Protein 5IKB (pdb70)

Secondary structure (DSSP, 8-state):
-EEEEE--BTTTBEE-TTGGG--GGGGEESHHHHHHHHHHHHH---EEEEE-TTS-S--B-TTS-B-HHHHHHHTTS-SEE-SS-B--HHHHTTEEE-S-SEEE-EEEEEESS----SHHHHHT-SSSEEE-BTTSHHHHHHHT--SHHHHHHHHHHHH-SS---BSSHHHHHHHHHHSSEEEEEEHHHHHHHHHT-TTEEE-S--S--EEE--EEETT-TTHHHHHHHHHHHHHTTHHHHHHHHHH--

Structure (mmCIF, N/CA/C/O backbone):
data_5IKB
#
_entry.id   5IKB
#
_cell.length_a   44.500
_cell.length_b   69.870
_cell.length_c   162.760
_cell.angle_alpha   90.00
_cell.angle_beta   90.00
_cell.angle_gamma   90.00
#
_symmetry.space_group_name_H-M   'C 2 2 21'
#
loop_
_entity.id
_entity.type
_entity.pdbx_description
1 polymer 'Glutamate receptor ionotropic, kainate 4,Glutamate receptor ionotropic, kainate 4'
2 non-polymer 3-(CARBOXYMETHYL)-4-ISOPROPENYLPROLINE
3 non-polymer GLYCEROL
4 water water
#
loop_
_atom_site.group_PDB
_atom_site.id
_atom_site.type_symbol
_atom_site.label_atom_id
_atom_site.label_alt_id
_atom_site.label_comp_id
_atom_site.label_asym_id
_atom_site.label_entity_id
_atom_site.label_seq_id
_atom_site.pdbx_PDB_ins_code
_atom_site.Cartn_x
_atom_site.Cartn_y
_atom_site.Cartn_z
_atom_site.occupancy
_atom_site.B_iso_or_equiv
_atom_site.auth_seq_id
_atom_site.auth_comp_id
_atom_site.auth_asym_id
_atom_site.auth_atom_id
_atom_site.pdbx_PDB_model_num
ATOM 1 N N . THR A 1 5 ? 3.258 37.119 44.906 1.00 37.39 5 THR A N 1
ATOM 2 C CA . THR A 1 5 ? 4.633 36.985 45.484 1.00 35.29 5 THR A CA 1
ATOM 3 C C . THR A 1 5 ? 4.539 36.350 46.879 1.00 31.62 5 THR A C 1
ATOM 4 O O . THR A 1 5 ? 3.948 36.967 47.788 1.00 30.61 5 THR A O 1
ATOM 8 N N . LEU A 1 6 ? 5.129 35.152 47.052 1.00 27.94 6 LEU A N 1
ATOM 9 C CA . LEU A 1 6 ? 5.057 34.441 48.344 1.00 25.04 6 LEU A CA 1
ATOM 10 C C . LEU A 1 6 ? 6.231 34.816 49.231 1.00 23.87 6 LEU A C 1
ATOM 11 O O . LEU A 1 6 ? 7.348 34.892 48.757 1.00 23.28 6 LEU A O 1
ATOM 16 N N . VAL A 1 7 ? 5.975 35.058 50.512 1.00 21.34 7 VAL A N 1
ATOM 17 C CA . VAL A 1 7 ? 7.043 35.369 51.430 1.00 22.53 7 VAL A CA 1
ATOM 18 C C . VAL A 1 7 ? 7.445 34.085 52.079 1.00 21.53 7 VAL A C 1
ATOM 19 O O . VAL A 1 7 ? 6.615 33.478 52.737 1.00 20.72 7 VAL A O 1
ATOM 23 N N . VAL A 1 8 ? 8.711 33.711 51.881 1.00 20.49 8 VAL A N 1
ATOM 24 C CA . VAL A 1 8 ? 9.322 32.487 52.385 1.00 20.70 8 VAL A CA 1
ATOM 25 C C . VAL A 1 8 ? 10.225 32.859 53.537 1.00 21.80 8 VAL A C 1
ATOM 26 O O . VAL A 1 8 ? 11.213 33.627 53.343 1.00 22.90 8 VAL A O 1
ATOM 30 N N . THR A 1 9 ? 9.901 32.343 54.725 1.00 18.50 9 THR A N 1
ATOM 31 C CA . THR A 1 9 ? 10.790 32.463 55.867 1.00 18.61 9 THR A CA 1
ATOM 32 C C . THR A 1 9 ? 11.779 31.262 55.866 1.00 18.58 9 THR A C 1
ATOM 33 O O . THR A 1 9 ? 11.412 30.141 55.570 1.00 15.94 9 THR A O 1
ATOM 37 N N . THR A 1 10 ? 13.024 31.543 56.206 1.00 17.25 10 THR A N 1
ATOM 38 C CA . THR A 1 10 ? 14.077 30.556 56.151 1.00 18.25 10 THR A CA 1
ATOM 39 C C . THR A 1 10 ? 15.183 30.897 57.127 1.00 17.12 10 THR A C 1
ATOM 40 O O . THR A 1 10 ? 15.079 31.853 57.911 1.00 15.88 10 THR A O 1
ATOM 44 N N . ILE A 1 11 ? 16.249 30.107 57.091 1.00 17.99 11 ILE A N 1
ATOM 45 C CA . ILE A 1 11 ? 17.375 30.330 58.021 1.00 17.53 11 ILE A CA 1
ATOM 46 C C . ILE A 1 11 ? 18.628 29.880 57.402 1.00 18.02 11 ILE A C 1
ATOM 47 O O . ILE A 1 11 ? 18.591 29.001 56.545 1.00 16.99 11 ILE A O 1
ATOM 52 N N . LEU A 1 12 ? 19.749 30.539 57.776 1.00 18.83 12 LEU A N 1
ATOM 53 C CA . LEU A 1 12 ? 21.055 30.111 57.318 1.00 18.36 12 LEU A CA 1
ATOM 54 C C . LEU A 1 12 ? 21.486 28.762 57.947 1.00 15.96 12 LEU A C 1
ATOM 55 O O . LEU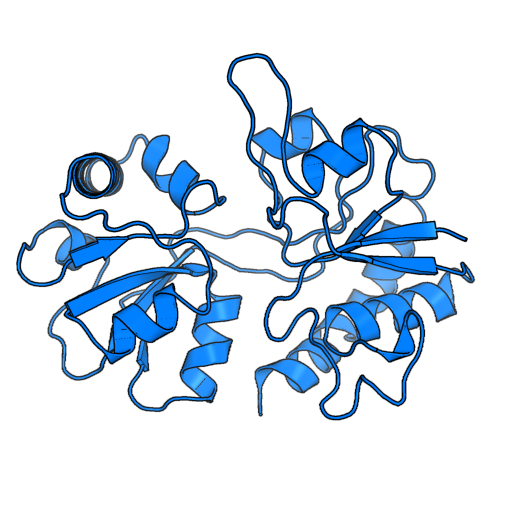 A 1 12 ? 21.561 28.568 59.165 1.00 14.30 12 LEU A O 1
ATOM 60 N N . GLU A 1 13 ? 21.674 27.796 57.105 1.00 16.46 13 GLU A N 1
ATOM 61 C CA . GLU A 1 13 ? 21.984 26.405 57.599 1.00 18.98 13 GLU A CA 1
ATOM 62 C C . GLU A 1 13 ? 22.555 25.579 56.480 1.00 20.33 13 GLU A C 1
ATOM 63 O O . GLU A 1 13 ? 21.824 25.333 55.502 1.00 21.71 13 GLU A O 1
ATOM 69 N N . ASN A 1 14 ? 23.822 25.143 56.615 1.00 22.11 14 ASN A N 1
ATOM 70 C CA . ASN A 1 14 ? 24.508 24.413 55.543 1.00 21.96 14 ASN A CA 1
ATOM 71 C C . ASN A 1 14 ? 23.957 23.027 55.395 1.00 21.79 14 ASN A C 1
ATOM 72 O O . ASN A 1 14 ? 23.770 22.358 56.414 1.00 18.57 14 ASN A O 1
ATOM 77 N N . PRO A 1 15 ? 23.745 22.545 54.163 1.00 17.64 15 PRO A N 1
ATOM 78 C CA . PRO A 1 15 ? 23.768 23.222 52.881 1.00 17.31 15 PRO A CA 1
ATOM 79 C C . PRO A 1 15 ? 22.336 23.601 52.400 1.00 18.63 15 PRO A C 1
ATOM 80 O O . PRO A 1 15 ? 22.083 23.659 51.189 1.00 18.16 15 PRO A O 1
ATOM 84 N N . TYR A 1 16 ? 21.392 23.859 53.301 1.00 18.33 16 TYR A N 1
ATOM 85 C CA . TYR A 1 16 ? 20.023 24.091 52.866 1.00 20.04 16 TYR A CA 1
ATOM 86 C C . TYR A 1 16 ? 19.943 25.471 52.289 1.00 20.36 16 TYR A C 1
ATOM 87 O O . TYR A 1 16 ? 19.459 25.664 51.213 1.00 21.08 16 TYR A O 1
ATOM 96 N N . LEU A 1 17 ? 20.472 26.438 53.017 1.00 21.62 17 LEU A N 1
ATOM 97 C CA . LEU A 1 17 ? 20.406 27.838 52.628 1.00 19.26 17 LEU A CA 1
ATOM 98 C C . LEU A 1 17 ? 21.629 28.495 53.163 1.00 17.66 17 LEU A C 1
ATOM 99 O O . LEU A 1 17 ? 21.811 28.578 54.418 1.00 14.59 17 LEU A O 1
ATOM 104 N N . MET A 1 18 ? 22.423 28.986 52.221 1.00 18.47 18 MET A N 1
ATOM 105 C CA . MET A 1 18 ? 23.747 29.663 52.495 1.00 22.15 18 M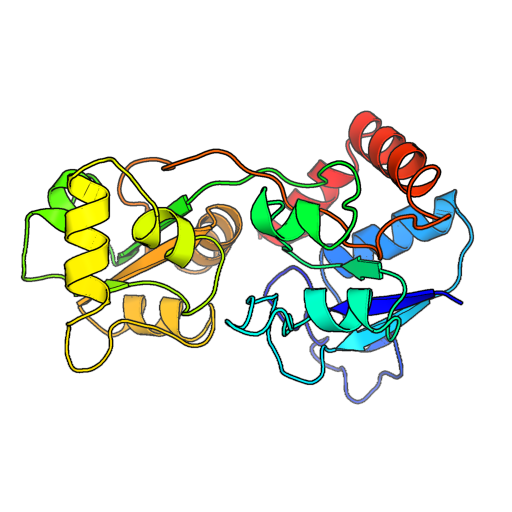ET A CA 1
ATOM 106 C C . MET A 1 18 ? 23.898 30.979 51.741 1.00 24.98 18 MET A C 1
ATOM 107 O O . MET A 1 18 ? 23.253 31.168 50.707 1.00 22.76 18 MET A O 1
ATOM 112 N N . LEU A 1 19 ? 24.757 31.875 52.250 1.00 26.99 19 LEU A N 1
ATOM 113 C CA . LEU A 1 19 ? 25.115 33.083 51.516 1.00 30.23 19 LEU A CA 1
ATOM 114 C C . LEU A 1 19 ? 26.122 32.738 50.462 1.00 33.07 19 LEU A C 1
ATOM 115 O O . LEU A 1 19 ? 27.042 31.998 50.726 1.00 31.39 19 LEU A O 1
ATOM 120 N N . LYS A 1 20 ? 25.958 33.284 49.262 1.00 35.91 20 LYS A N 1
ATOM 121 C CA . LYS A 1 20 ? 26.943 33.028 48.215 1.00 36.96 20 LYS A CA 1
ATOM 122 C C . LYS A 1 20 ? 28.297 33.646 48.623 1.00 40.60 20 LYS A C 1
ATOM 123 O O . LYS A 1 20 ? 28.334 34.642 49.343 1.00 35.54 20 LYS A O 1
ATOM 129 N N . GLY A 1 21 ? 29.394 33.028 48.193 1.00 41.52 21 GLY A N 1
ATOM 130 C CA . GLY A 1 21 ? 30.735 33.532 48.489 1.00 47.94 21 GLY A CA 1
ATOM 131 C C . GLY A 1 21 ? 30.856 35.026 48.288 1.00 48.85 21 GLY A C 1
ATOM 132 O O . GLY A 1 21 ? 31.297 35.730 49.182 1.00 55.16 21 GLY A O 1
ATOM 133 N N . ASN A 1 22 ? 30.434 35.491 47.110 1.00 53.35 22 ASN A N 1
ATOM 134 C CA . ASN A 1 22 ? 30.380 36.911 46.753 1.00 56.95 22 ASN A CA 1
ATOM 135 C C . ASN A 1 22 ? 28.922 37.476 46.797 1.00 56.55 22 ASN A C 1
ATOM 136 O O . ASN A 1 22 ? 28.406 38.028 45.803 1.00 54.16 22 ASN A O 1
ATOM 141 N N . HIS A 1 23 ? 28.294 37.357 47.974 1.00 52.21 23 HIS A N 1
ATOM 142 C CA . HIS A 1 23 ? 26.928 37.842 48.218 1.00 52.72 23 HIS A CA 1
ATOM 143 C C . HIS A 1 23 ? 26.719 39.381 48.307 1.00 57.50 23 HIS A C 1
ATOM 144 O O . HIS A 1 23 ? 25.582 39.884 48.186 1.00 49.35 23 HIS A O 1
ATOM 151 N N . GLN A 1 24 ? 27.803 40.115 48.554 1.00 62.81 24 GLN A N 1
ATOM 152 C CA . GLN A 1 24 ? 27.758 41.579 48.595 1.00 66.73 24 GLN A CA 1
ATOM 153 C C . GLN A 1 24 ? 27.523 42.169 47.207 1.00 66.46 24 GLN A C 1
ATOM 154 O O . GLN A 1 24 ? 26.913 43.232 47.090 1.00 68.43 24 GLN A O 1
ATOM 160 N N . ASP A 1 25 ? 27.970 41.468 46.162 1.00 66.25 25 ASP A N 1
ATOM 161 C CA . ASP A 1 25 ? 27.649 41.838 44.777 1.00 67.24 25 ASP A CA 1
ATOM 162 C C . ASP A 1 25 ? 26.304 41.232 44.306 1.00 67.50 25 ASP A C 1
ATOM 163 O O . ASP A 1 25 ? 26.108 41.018 43.101 1.00 65.11 25 ASP A O 1
ATOM 168 N N . MET A 1 26 ? 25.385 40.965 45.241 1.00 66.10 26 MET A N 1
ATOM 169 C CA . MET A 1 26 ? 24.084 40.346 44.935 1.00 62.70 26 MET A CA 1
ATOM 170 C C . MET A 1 26 ? 22.983 41.050 45.712 1.00 57.08 26 MET A C 1
ATOM 171 O O . MET A 1 26 ? 23.261 41.668 46.751 1.00 54.91 26 MET A O 1
ATOM 176 N N . GLU A 1 27 ? 21.743 40.935 45.231 1.00 52.37 27 GLU A N 1
ATOM 177 C CA . GLU A 1 27 ? 20.594 41.611 45.861 1.00 51.20 27 GLU A CA 1
ATOM 178 C C . GLU A 1 27 ? 19.372 40.692 45.939 1.00 45.26 27 GLU A C 1
ATOM 179 O O . GLU A 1 27 ? 19.146 39.912 45.039 1.00 45.50 27 GLU A O 1
ATOM 185 N N . GLY A 1 28 ? 18.600 40.773 47.025 1.00 43.35 28 GLY A N 1
ATOM 186 C CA . GLY A 1 28 ? 17.391 39.945 47.180 1.00 42.64 28 GLY A CA 1
ATOM 187 C C . GLY A 1 28 ? 17.669 38.433 47.181 1.00 39.17 28 GLY A C 1
ATOM 188 O O . GLY A 1 28 ? 18.643 37.991 47.797 1.00 39.20 28 GLY A O 1
ATOM 189 N N . ASN A 1 29 ? 16.856 37.637 46.478 1.00 35.34 29 ASN A N 1
ATOM 190 C CA . ASN A 1 29 ? 17.055 36.169 46.489 1.00 35.83 29 ASN A CA 1
ATOM 191 C C . ASN A 1 29 ? 18.484 35.674 46.052 1.00 36.79 29 ASN A C 1
ATOM 192 O O . ASN A 1 29 ? 19.030 34.665 46.560 1.00 34.88 29 ASN A O 1
ATOM 197 N N . ASP A 1 30 ? 19.093 36.404 45.132 1.00 37.57 30 ASP A N 1
ATOM 198 C CA . ASP A 1 30 ? 20.370 35.971 44.555 1.00 41.53 30 ASP A CA 1
ATOM 199 C C . ASP A 1 30 ? 21.597 36.144 45.463 1.00 35.23 30 ASP A C 1
ATOM 200 O O . ASP A 1 30 ? 22.698 35.688 45.127 1.00 34.81 30 ASP A O 1
ATOM 205 N N . ARG A 1 31 ? 21.372 36.680 46.665 1.00 33.65 31 ARG A N 1
ATOM 206 C CA . ARG A 1 31 ? 22.330 36.540 47.762 1.00 33.03 31 ARG A CA 1
ATOM 207 C C . ARG A 1 31 ? 22.565 35.070 48.205 1.00 29.55 31 ARG A C 1
ATOM 208 O O . ARG A 1 31 ? 23.608 34.785 48.762 1.00 29.79 31 ARG A O 1
ATOM 216 N N . TYR A 1 32 ? 21.585 34.174 47.965 1.00 25.09 32 TYR A N 1
ATOM 217 C CA . TYR A 1 32 ? 21.509 32.866 48.602 1.00 23.68 32 TYR A CA 1
ATOM 218 C C . TYR A 1 32 ? 21.645 31.708 47.627 1.00 23.99 32 TYR A C 1
ATOM 219 O O . TYR A 1 32 ? 21.192 31.757 46.474 1.00 22.82 32 TYR A O 1
ATOM 228 N N . GLU A 1 33 ? 22.279 30.648 48.116 1.00 23.11 33 GLU A N 1
ATOM 229 C CA . GLU A 1 33 ? 22.301 29.366 47.425 1.00 20.86 33 GLU A CA 1
ATOM 230 C C . GLU A 1 33 ? 21.906 28.234 48.348 1.00 17.52 33 GLU A C 1
ATOM 231 O O . GLU A 1 33 ? 21.814 28.369 49.597 1.00 16.57 33 GLU A O 1
ATOM 237 N N . GLY A 1 34 ? 21.686 27.097 47.722 1.00 17.70 34 GLY A N 1
ATOM 238 C CA . GLY A 1 34 ? 21.638 25.805 48.435 1.00 17.26 34 GLY A CA 1
ATOM 239 C C . GLY A 1 34 ? 20.481 24.943 48.013 1.00 16.72 34 GLY A C 1
ATOM 240 O O . GLY A 1 34 ? 19.778 25.243 47.061 1.00 16.01 34 GLY A O 1
ATOM 241 N N . PHE A 1 35 ? 20.410 23.784 48.627 1.00 17.60 35 PHE A N 1
ATOM 242 C CA . PHE A 1 35 ? 19.310 22.820 48.333 1.00 19.49 35 PHE A CA 1
ATOM 243 C C . PHE A 1 35 ? 17.893 23.457 48.370 1.00 20.37 35 PHE A C 1
ATOM 244 O O . PHE A 1 35 ? 17.038 23.186 47.478 1.00 18.87 35 PHE A O 1
ATOM 252 N N . CYS A 1 36 ? 17.604 24.256 49.403 1.00 20.04 36 CYS A N 1
ATOM 253 C CA . CYS A 1 36 ? 16.271 24.820 49.474 1.00 20.53 36 CYS A CA 1
ATOM 254 C C . CYS A 1 36 ? 16.043 25.838 48.349 1.00 20.14 36 CYS A C 1
ATOM 255 O O . CYS A 1 36 ? 14.941 26.007 47.874 1.00 21.70 36 CYS A O 1
ATOM 258 N N . VAL A 1 37 ? 17.063 26.596 47.986 1.00 19.07 37 VAL A N 1
ATOM 259 C CA . VAL A 1 37 ? 16.969 27.616 46.913 1.00 18.92 37 VAL A CA 1
ATOM 260 C C . VAL A 1 37 ? 16.692 26.888 45.589 1.00 19.18 37 VAL A C 1
ATOM 261 O O . VAL A 1 37 ? 15.859 27.321 44.826 1.00 20.53 37 VAL A O 1
ATOM 265 N N . ASP A 1 38 ? 17.399 25.779 45.351 1.00 19.38 38 ASP A N 1
ATOM 266 C CA . ASP A 1 38 ? 17.248 25.000 44.120 1.00 20.19 38 ASP A CA 1
ATOM 267 C C . ASP A 1 38 ? 15.926 24.337 44.097 1.00 17.97 38 ASP A C 1
ATOM 268 O O . ASP A 1 38 ? 15.376 24.175 43.042 1.00 15.92 38 ASP A O 1
ATOM 273 N N . MET A 1 39 ? 15.442 23.909 45.260 1.00 18.71 39 MET A N 1
ATOM 274 C CA . MET A 1 39 ? 14.069 23.325 45.370 1.00 18.38 39 MET A CA 1
ATOM 275 C C . MET A 1 39 ? 12.998 24.356 45.121 1.00 18.04 39 MET A C 1
ATOM 276 O O . MET A 1 39 ? 12.041 24.075 44.434 1.00 17.65 39 MET A O 1
ATOM 281 N N . LEU A 1 40 ? 13.129 25.527 45.724 1.00 19.23 40 LEU A N 1
ATOM 282 C CA . LEU A 1 40 ? 12.213 26.597 45.408 1.00 20.90 40 LEU A CA 1
ATOM 283 C C . LEU A 1 40 ? 12.138 26.885 43.902 1.00 21.99 40 LEU A C 1
ATOM 284 O O . LEU A 1 40 ? 11.061 27.035 43.365 1.00 21.89 40 LEU A O 1
ATOM 289 N N . LYS A 1 41 ? 13.282 26.934 43.228 1.00 22.79 41 LYS A N 1
ATOM 290 C CA . LYS A 1 41 ? 13.304 27.257 41.797 1.00 22.99 41 LYS A CA 1
ATOM 291 C C . LYS A 1 41 ? 12.535 26.213 41.046 1.00 20.05 41 LYS A C 1
ATOM 292 O O . LYS A 1 41 ? 11.708 26.571 40.252 1.00 19.98 41 LYS A O 1
ATOM 298 N N . GLU A 1 42 ? 12.753 24.937 41.339 1.00 17.06 42 GLU A N 1
ATOM 299 C CA . GLU A 1 42 ? 12.066 23.891 40.628 1.00 18.05 42 GLU A CA 1
ATOM 300 C C . GLU A 1 42 ? 10.563 23.871 40.925 1.00 18.60 42 GLU A C 1
ATOM 301 O O . GLU A 1 42 ? 9.748 23.713 40.006 1.00 17.49 42 GLU A O 1
ATOM 307 N N . LEU A 1 43 ? 10.189 24.088 42.200 1.00 16.24 43 LEU A N 1
ATOM 308 C CA . LEU A 1 43 ? 8.812 24.281 42.504 1.00 15.75 43 LEU A CA 1
ATOM 309 C C . LEU A 1 43 ? 8.173 25.481 41.784 1.00 16.08 43 LEU A C 1
ATOM 310 O O . LEU A 1 43 ? 7.026 25.396 41.327 1.00 15.66 43 LEU A O 1
ATOM 315 N N . ALA A 1 44 ? 8.868 26.606 41.753 1.00 17.30 44 ALA A N 1
ATOM 316 C CA . ALA A 1 44 ? 8.389 27.803 41.077 1.00 21.77 44 ALA A CA 1
ATOM 317 C C . ALA A 1 44 ? 8.216 27.645 39.519 1.00 23.05 44 ALA A C 1
ATOM 318 O O . ALA A 1 44 ? 7.322 28.293 38.934 1.00 20.78 44 ALA A O 1
ATOM 320 N N . GLU A 1 45 ? 9.082 26.839 38.884 1.00 24.33 45 GLU A N 1
ATOM 321 C CA . GLU A 1 45 ? 8.941 26.477 37.448 1.00 27.36 45 GLU A CA 1
ATOM 322 C C . GLU A 1 45 ? 7.608 25.722 37.134 1.00 25.39 45 GLU A C 1
ATOM 323 O O . GLU A 1 45 ? 7.048 25.847 36.046 1.00 24.70 45 GLU A O 1
ATOM 329 N N . ILE A 1 46 ? 7.140 24.924 38.073 1.00 21.37 46 ILE A N 1
ATOM 330 C CA . ILE A 1 46 ? 5.895 24.173 37.907 1.00 20.24 46 ILE A CA 1
ATOM 331 C C . ILE A 1 46 ? 4.665 25.064 38.218 1.00 20.40 46 ILE A C 1
ATOM 332 O O . ILE A 1 46 ? 3.748 25.241 37.403 1.00 17.74 46 ILE A O 1
ATOM 337 N N . LEU A 1 47 ? 4.688 25.650 39.409 1.00 19.54 47 LEU A N 1
ATOM 338 C CA . LEU A 1 47 ? 3.586 26.397 39.919 1.00 19.80 47 LEU A CA 1
ATOM 339 C C . LEU A 1 47 ? 3.573 27.848 39.569 1.00 20.42 47 LEU A C 1
ATOM 340 O O . LEU A 1 47 ? 2.580 28.440 39.806 1.00 22.57 47 LEU A O 1
ATOM 345 N N . ARG A 1 48 ? 4.645 28.447 39.060 1.00 22.56 48 ARG A N 1
ATOM 346 C CA . ARG A 1 48 ? 4.598 29.838 38.524 1.00 24.83 48 ARG A CA 1
ATOM 347 C C . ARG A 1 48 ? 4.285 30.949 39.594 1.00 25.77 48 ARG A C 1
ATOM 348 O O . ARG A 1 48 ? 3.507 31.823 39.363 1.00 30.25 48 ARG A O 1
ATOM 356 N N . PHE A 1 49 ? 4.902 30.896 40.753 1.00 25.22 49 PHE A N 1
ATOM 357 C CA . PHE A 1 49 ? 4.754 31.950 41.760 1.00 23.51 49 PHE A CA 1
ATOM 358 C C . PHE A 1 49 ? 6.066 32.696 41.832 1.00 26.51 49 PHE A C 1
ATOM 359 O O . PHE A 1 49 ? 7.136 32.090 41.561 1.00 26.94 49 PHE A O 1
ATOM 367 N N . ASN A 1 50 ? 6.011 33.988 42.170 1.00 26.12 50 ASN A N 1
ATOM 368 C CA . ASN A 1 50 ? 7.212 34.695 42.624 1.00 26.95 50 ASN A CA 1
ATOM 369 C C . ASN A 1 50 ? 7.321 34.524 44.156 1.00 24.23 50 ASN A C 1
ATOM 370 O O . ASN A 1 50 ? 6.335 34.309 44.841 1.00 25.91 50 ASN A O 1
ATOM 375 N N . TYR A 1 51 ? 8.521 34.685 44.676 1.00 25.59 51 TYR A N 1
ATOM 376 C CA . TYR A 1 51 ? 8.774 34.636 46.119 1.00 25.69 51 TYR A CA 1
ATOM 377 C C . TYR A 1 51 ? 9.941 35.553 46.526 1.00 26.20 51 TYR A C 1
ATOM 378 O O . TYR A 1 51 ? 10.812 35.900 45.724 1.00 24.46 51 TYR A O 1
ATOM 387 N N . LYS A 1 52 ? 9.956 35.928 47.800 1.00 26.91 52 LYS A N 1
ATOM 388 C CA . LYS A 1 52 ? 11.049 36.676 48.356 1.00 27.34 52 LYS A CA 1
ATOM 389 C C . LYS A 1 52 ? 11.521 35.921 49.593 1.00 26.86 52 LYS A C 1
ATOM 390 O O . LYS A 1 52 ? 10.712 35.619 50.506 1.00 24.03 52 LYS A O 1
ATOM 396 N N . ILE A 1 53 ? 12.835 35.638 49.625 1.00 25.82 53 ILE A N 1
ATOM 397 C CA . ILE A 1 53 ? 13.473 34.993 50.764 1.00 25.61 53 ILE A CA 1
ATOM 398 C C . ILE A 1 53 ? 13.832 35.947 51.890 1.00 24.30 53 ILE A C 1
ATOM 399 O O . ILE A 1 53 ? 14.610 36.892 51.708 1.00 23.27 53 ILE A O 1
ATOM 404 N N . ARG A 1 54 ? 13.360 35.604 53.087 1.00 25.03 54 ARG A N 1
ATOM 405 C CA . ARG A 1 54 ? 13.566 36.402 54.293 1.00 25.55 54 ARG A CA 1
ATOM 406 C C . ARG A 1 54 ? 13.975 35.517 55.422 1.00 22.30 54 ARG A C 1
ATOM 407 O O . ARG A 1 54 ? 13.315 34.537 55.726 1.00 23.79 54 ARG A O 1
ATOM 415 N N . LEU A 1 55 ? 15.048 35.902 56.072 1.00 20.12 55 LEU A N 1
ATOM 416 C CA . LEU A 1 55 ? 15.664 35.089 57.091 1.00 20.38 55 LEU A CA 1
ATOM 417 C C . LEU A 1 55 ? 14.860 35.311 58.362 1.00 19.66 55 LEU A C 1
ATOM 418 O O . LEU A 1 55 ? 14.528 36.409 58.681 1.00 19.20 55 LEU A O 1
ATOM 423 N N . VAL A 1 56 ? 14.520 34.239 59.059 1.00 21.96 56 VAL A N 1
ATOM 424 C CA . VAL A 1 56 ? 13.738 34.319 60.288 1.00 20.60 56 VAL A CA 1
ATOM 425 C C . VAL A 1 56 ? 14.368 35.313 61.292 1.00 21.33 56 VAL A C 1
ATOM 426 O O . VAL A 1 56 ? 15.521 35.207 61.649 1.00 21.38 56 VAL A O 1
ATOM 430 N N . GLY A 1 57 ? 13.537 36.205 61.790 1.00 23.43 57 GLY A N 1
ATOM 431 C CA . GLY A 1 57 ? 13.943 37.339 62.616 1.00 25.44 57 GLY A CA 1
ATOM 432 C C . GLY A 1 57 ? 14.660 36.959 63.893 1.00 23.72 57 GLY A C 1
ATOM 433 O O . GLY A 1 57 ? 15.652 37.606 64.276 1.00 24.17 57 GLY A O 1
ATOM 434 N N . ASP A 1 58 ? 14.182 35.901 64.544 1.00 20.90 58 ASP A N 1
ATOM 435 C CA . ASP A 1 58 ? 14.736 35.526 65.834 1.00 21.23 58 ASP A CA 1
ATOM 436 C C . ASP A 1 58 ? 15.753 34.455 65.696 1.00 20.22 58 ASP A C 1
ATOM 437 O O . ASP A 1 58 ? 16.234 33.983 66.730 1.00 20.35 58 ASP A O 1
ATOM 442 N N . GLY A 1 59 ? 16.029 33.993 64.470 1.00 18.73 59 GLY A N 1
ATOM 443 C CA . GLY A 1 59 ? 17.084 32.941 64.280 1.00 20.24 59 GLY A CA 1
ATOM 444 C C . GLY A 1 59 ? 16.761 31.518 64.809 1.00 20.82 59 GLY A C 1
ATOM 445 O O . GLY A 1 59 ? 17.667 30.721 65.046 1.00 19.15 59 GLY A O 1
ATOM 446 N N . VAL A 1 60 ? 15.474 31.185 64.930 1.00 18.19 60 VAL A N 1
ATOM 447 C CA . VAL A 1 60 ? 15.060 29.922 65.476 1.00 19.87 60 VAL A CA 1
ATOM 448 C C . VAL A 1 60 ? 14.108 29.144 64.512 1.00 18.12 60 VAL A C 1
ATOM 449 O O . VAL A 1 60 ? 13.347 29.711 63.736 1.00 17.60 60 VAL A O 1
ATOM 453 N N . TYR A 1 61 ? 14.111 27.834 64.610 1.00 16.09 61 TYR A N 1
ATOM 454 C CA . TYR A 1 61 ? 13.178 26.990 63.859 1.00 15.94 61 TYR A CA 1
ATOM 455 C C . TYR A 1 61 ? 11.754 27.061 64.412 1.00 16.12 61 TYR A C 1
ATOM 456 O O . TYR A 1 61 ? 10.807 27.369 63.674 1.00 13.96 61 TYR A O 1
ATOM 465 N N . GLY A 1 62 ? 11.608 26.830 65.711 1.00 17.51 62 GLY A N 1
ATOM 466 C CA . GLY A 1 62 ? 10.286 26.750 66.330 1.00 17.49 62 GLY A CA 1
ATOM 467 C C . GLY A 1 62 ? 10.243 25.974 67.634 1.00 18.32 62 GLY A C 1
ATOM 468 O O . GLY A 1 62 ? 10.601 24.713 67.698 1.00 17.50 62 GLY A O 1
ATOM 469 N N . VAL A 1 63 ? 9.852 26.732 68.674 1.00 19.01 63 VAL A N 1
ATOM 470 C CA . VAL A 1 63 ? 9.629 26.254 70.079 1.00 20.40 63 VAL A CA 1
ATOM 471 C C . VAL A 1 63 ? 8.280 26.814 70.613 1.00 18.10 63 VAL A C 1
ATOM 472 O O . VAL A 1 63 ? 7.995 27.983 70.455 1.00 16.70 63 VAL A O 1
ATOM 476 N N . PRO A 1 64 ? 7.455 25.964 71.239 1.00 18.78 64 PRO A N 1
ATOM 477 C CA . PRO A 1 64 ? 6.298 26.418 71.943 1.00 18.30 64 PRO A CA 1
ATOM 478 C C . PRO A 1 64 ? 6.626 27.057 73.299 1.00 20.21 64 PRO A C 1
ATOM 479 O O . PRO A 1 64 ? 7.352 26.497 74.038 1.00 20.39 64 PRO A O 1
ATOM 483 N N . GLU A 1 65 ? 6.063 28.225 73.592 1.00 20.60 65 GLU A N 1
ATOM 484 C CA . GLU A 1 65 ? 6.053 28.787 74.949 1.00 22.29 65 GLU A CA 1
ATOM 485 C C . GLU A 1 65 ? 4.941 28.223 75.761 1.00 19.94 65 GLU A C 1
ATOM 486 O O . GLU A 1 65 ? 3.961 27.725 75.232 1.00 19.74 65 GLU A O 1
ATOM 492 N N . ALA A 1 66 ? 5.098 28.254 77.070 1.00 19.75 66 ALA A N 1
ATOM 493 C CA . ALA A 1 66 ? 4.084 27.706 77.958 1.00 20.17 66 ALA A CA 1
ATOM 494 C C . ALA A 1 66 ? 2.738 28.396 77.743 1.00 21.74 66 ALA A C 1
ATOM 495 O O . ALA A 1 66 ? 1.663 27.778 77.908 1.00 23.92 66 ALA A O 1
ATOM 497 N N . ASN A 1 67 ? 2.761 29.693 77.392 1.00 21.87 67 ASN A N 1
ATOM 498 C CA . ASN A 1 67 ? 1.499 30.402 77.150 1.00 22.06 67 ASN A CA 1
ATOM 499 C C . ASN A 1 67 ? 0.876 30.117 75.757 1.00 22.71 67 ASN A C 1
ATOM 500 O O . ASN A 1 67 ? -0.097 30.720 75.409 1.00 24.23 67 ASN A O 1
ATOM 505 N N . GLY A 1 68 ? 1.428 29.252 74.925 1.00 19.93 68 GLY A N 1
ATOM 506 C CA . GLY A 1 68 ? 0.798 29.042 73.611 1.00 19.96 68 GLY A CA 1
ATOM 507 C C . GLY A 1 68 ? 1.438 29.716 72.429 1.00 18.77 68 GLY A C 1
ATOM 508 O O . GLY A 1 68 ? 1.207 29.294 71.297 1.00 18.13 68 GLY A O 1
ATOM 509 N N . THR A 1 69 ? 2.276 30.726 72.679 1.00 18.00 69 THR A N 1
ATOM 510 C CA . THR A 1 69 ? 3.075 31.324 71.622 1.00 18.53 69 THR A CA 1
ATOM 511 C C . THR A 1 69 ? 4.185 30.377 71.130 1.00 17.71 69 THR A C 1
ATOM 512 O O . THR A 1 69 ? 4.862 29.676 71.931 1.00 15.62 69 THR A O 1
ATOM 516 N N . TRP A 1 70 ? 4.333 30.354 69.803 1.00 16.54 70 TRP A N 1
ATOM 517 C CA . TRP A 1 70 ? 5.428 29.698 69.156 1.00 15.83 70 TRP A CA 1
ATOM 518 C C . TRP A 1 70 ? 6.471 30.719 68.708 1.00 15.87 70 TRP A C 1
ATOM 519 O O . TRP A 1 70 ? 6.158 31.881 68.375 1.00 16.60 70 TRP A O 1
ATOM 530 N N . THR A 1 71 ? 7.719 30.279 68.712 1.00 15.04 71 THR A N 1
ATOM 531 C CA . THR A 1 71 ? 8.809 31.152 68.306 1.00 14.71 71 THR A CA 1
ATOM 532 C C . THR A 1 71 ? 9.164 30.644 66.913 1.00 15.48 71 THR A C 1
ATOM 533 O O . THR A 1 71 ? 8.516 29.714 66.349 1.00 15.78 71 THR A O 1
ATOM 537 N N . GLY A 1 72 ? 10.191 31.259 66.379 1.00 15.11 72 GLY A N 1
ATOM 538 C CA . GLY A 1 72 ? 10.825 30.788 65.170 1.00 16.16 72 GLY A CA 1
ATOM 539 C C . GLY A 1 72 ? 10.024 30.990 63.907 1.00 15.34 72 GLY A C 1
ATOM 540 O O . GLY A 1 72 ? 9.114 31.824 63.821 1.00 15.89 72 GLY A O 1
ATOM 541 N N . MET A 1 73 ? 10.411 30.229 62.900 1.00 16.17 73 MET A N 1
ATOM 542 C CA . MET A 1 73 ? 9.664 30.141 61.654 1.00 17.27 73 MET A CA 1
ATOM 543 C C . MET A 1 73 ? 8.240 29.613 61.881 1.00 17.06 73 MET A C 1
ATOM 544 O O . MET A 1 73 ? 7.320 30.076 61.197 1.00 16.42 73 MET A O 1
ATOM 549 N N . VAL A 1 74 ? 8.012 28.760 62.877 1.00 17.87 74 VAL A N 1
ATOM 550 C CA . VAL A 1 74 ? 6.629 28.275 63.146 1.00 19.34 74 VAL A CA 1
ATOM 551 C C . VAL A 1 74 ? 5.754 29.482 63.583 1.00 18.72 74 VAL A C 1
ATOM 552 O O . VAL A 1 74 ? 4.625 29.650 63.129 1.00 15.14 74 VAL A O 1
ATOM 556 N N . GLY A 1 75 ? 6.321 30.320 64.440 1.00 19.31 75 GLY A N 1
ATOM 557 C CA . GLY A 1 75 ? 5.631 31.502 64.945 1.00 19.30 75 GLY A CA 1
ATOM 558 C C . GLY A 1 75 ? 5.314 32.518 63.858 1.00 17.79 75 GLY A C 1
ATOM 559 O O . GLY A 1 75 ? 4.218 33.157 63.825 1.00 16.67 75 GLY A O 1
ATOM 560 N N . GLU A 1 76 ? 6.269 32.671 62.952 1.00 17.91 76 GLU A N 1
ATOM 561 C CA . GLU A 1 76 ? 6.085 33.597 61.819 1.00 18.21 76 GLU A CA 1
ATOM 562 C C . GLU A 1 76 ? 4.900 33.137 60.968 1.00 18.29 76 GLU A C 1
ATOM 563 O O . GLU A 1 76 ? 4.114 33.939 60.545 1.00 16.18 76 GLU A O 1
ATOM 569 N N . LEU A 1 77 ? 4.792 31.823 60.754 1.00 18.09 77 LEU A N 1
ATOM 570 C CA . LEU A 1 77 ? 3.678 31.252 60.015 1.00 18.73 77 LEU A CA 1
ATOM 571 C C . LEU A 1 77 ? 2.318 31.481 60.712 1.00 18.81 77 LEU A C 1
ATOM 572 O O . LEU A 1 77 ? 1.367 31.956 60.090 1.00 20.06 77 LEU A O 1
ATOM 577 N N . ILE A 1 78 ? 2.230 31.204 62.010 1.00 18.22 78 ILE A N 1
ATOM 578 C CA . ILE A 1 78 ? 1.004 31.479 62.767 1.00 17.66 78 ILE A CA 1
ATOM 579 C C . ILE A 1 78 ? 0.619 32.988 62.757 1.00 17.78 78 ILE A C 1
ATOM 580 O O . ILE A 1 78 ? -0.560 33.349 62.742 1.00 18.16 78 ILE A O 1
ATOM 585 N N . ALA A 1 79 ? 1.604 33.878 62.747 1.00 17.88 79 ALA A N 1
ATOM 586 C CA . ALA A 1 79 ? 1.390 35.313 62.754 1.00 19.06 79 ALA A CA 1
ATOM 587 C C . ALA A 1 79 ? 1.091 35.888 61.356 1.00 21.71 79 ALA A C 1
ATOM 588 O O . ALA A 1 79 ? 0.900 37.109 61.227 1.00 20.31 79 ALA A O 1
ATOM 590 N N . ARG A 1 80 ? 1.202 35.027 60.338 1.00 22.04 80 ARG A N 1
ATOM 591 C CA . ARG A 1 80 ? 0.994 35.342 58.955 1.00 24.39 80 ARG A CA 1
ATOM 592 C C . ARG A 1 80 ? 2.016 36.329 58.487 1.00 22.78 80 ARG A C 1
ATOM 593 O O . ARG A 1 80 ? 1.671 37.153 57.662 1.00 22.08 80 ARG A O 1
ATOM 601 N N . LYS A 1 81 ? 3.252 36.257 59.015 1.00 19.28 81 LYS A N 1
ATOM 602 C CA . LYS A 1 81 ? 4.312 37.139 58.554 1.00 22.41 81 LYS A CA 1
ATOM 603 C C . LYS A 1 81 ? 4.983 36.510 57.324 1.00 23.13 81 LYS A C 1
ATOM 604 O O . LYS A 1 81 ? 5.692 37.203 56.652 1.00 21.74 81 LYS A O 1
ATOM 610 N N . ALA A 1 82 ? 4.720 35.221 57.044 1.00 22.27 82 ALA A N 1
ATOM 611 C CA . ALA A 1 82 ? 5.303 34.517 55.908 1.00 20.74 82 ALA A CA 1
ATOM 612 C C . ALA A 1 82 ? 4.289 33.526 55.394 1.00 19.75 82 ALA A C 1
ATOM 613 O O . ALA A 1 82 ? 3.485 33.013 56.154 1.00 18.52 82 ALA A O 1
ATOM 615 N N . ASP A 1 83 ? 4.281 33.284 54.100 1.00 18.85 83 ASP A N 1
ATOM 616 C CA . ASP A 1 83 ? 3.434 32.253 53.523 1.00 19.50 83 ASP A CA 1
ATOM 617 C C . ASP A 1 83 ? 3.977 30.798 53.636 1.00 17.99 83 ASP A C 1
ATOM 618 O O . ASP A 1 83 ? 3.224 29.851 53.754 1.00 17.81 83 ASP A O 1
ATOM 623 N N . LEU A 1 84 ? 5.274 30.644 53.558 1.00 19.07 84 LEU A N 1
ATOM 624 C CA . LEU A 1 84 ? 5.913 29.335 53.538 1.00 19.21 84 LEU A CA 1
ATOM 625 C C . LEU A 1 84 ? 7.150 29.384 54.409 1.00 18.12 84 LEU A C 1
ATOM 626 O O . LEU A 1 84 ? 7.850 30.435 54.467 1.00 16.07 84 LEU A O 1
ATOM 631 N N . ALA A 1 85 ? 7.482 28.240 55.010 1.00 15.82 85 ALA A N 1
ATOM 632 C CA . ALA A 1 85 ? 8.745 28.122 55.680 1.00 16.66 85 ALA A CA 1
ATOM 633 C C . ALA A 1 85 ? 9.493 27.007 54.998 1.00 17.48 85 ALA A C 1
ATOM 634 O O . ALA A 1 85 ? 8.978 25.869 54.932 1.00 16.78 85 ALA A O 1
ATOM 636 N N . VAL A 1 86 ? 10.669 27.341 54.470 1.00 16.88 86 VAL A N 1
ATOM 637 C CA . VAL A 1 86 ? 11.467 26.446 53.654 1.00 18.65 86 VAL A CA 1
ATOM 638 C C . VAL A 1 86 ? 12.852 26.295 54.280 1.00 20.09 86 VAL A C 1
ATOM 639 O O . VAL A 1 86 ? 13.673 27.213 54.225 1.00 22.81 86 VAL A O 1
ATOM 643 N N . ALA A 1 87 ? 13.063 25.152 54.901 1.00 20.97 87 ALA A N 1
ATOM 644 C CA . ALA A 1 87 ? 14.244 24.876 55.659 1.00 22.54 87 ALA A CA 1
ATOM 645 C C . ALA A 1 87 ? 14.231 23.385 56.002 1.00 21.79 87 ALA A C 1
ATOM 646 O O . ALA A 1 87 ? 13.262 22.645 55.654 1.00 20.90 87 ALA A O 1
ATOM 648 N N . GLY A 1 88 ? 15.198 22.941 56.806 1.00 19.89 88 GLY A N 1
ATOM 649 C CA . GLY A 1 88 ? 15.120 21.605 57.427 1.00 18.84 88 GLY A CA 1
ATOM 650 C C . GLY A 1 88 ? 14.174 21.609 58.613 1.00 19.08 88 GLY A C 1
ATOM 651 O O . GLY A 1 88 ? 14.537 21.327 59.782 1.00 19.03 88 GLY A O 1
ATOM 652 N N . LEU A 1 89 ? 12.926 21.900 58.309 1.00 18.47 89 LEU A N 1
ATOM 653 C CA . LEU A 1 89 ? 11.884 22.046 59.321 1.00 18.65 89 LEU A CA 1
ATOM 654 C C . LEU A 1 89 ? 11.245 20.683 59.579 1.00 19.38 89 LEU A C 1
ATOM 655 O O . LEU A 1 89 ? 10.459 20.176 58.724 1.00 19.91 89 LEU A O 1
ATOM 660 N N . THR A 1 90 ? 11.580 20.110 60.750 1.00 18.59 90 THR A N 1
ATOM 661 C CA . THR A 1 90 ? 11.178 18.772 61.104 1.00 17.25 90 THR A CA 1
ATOM 662 C C . THR A 1 90 ? 9.661 18.752 61.403 1.00 16.16 90 THR A C 1
ATOM 663 O O . THR A 1 90 ? 9.168 19.582 62.133 1.00 16.75 90 THR A O 1
ATOM 667 N N . ILE A 1 91 ? 8.957 17.797 60.798 1.00 15.30 91 ILE A N 1
ATOM 668 C CA . ILE A 1 91 ? 7.510 17.597 60.886 1.00 15.10 91 ILE A CA 1
ATOM 669 C C . ILE A 1 91 ? 7.331 16.775 62.146 1.00 16.05 91 ILE A C 1
ATOM 670 O O . ILE A 1 91 ? 7.859 15.683 62.230 1.00 17.80 91 ILE A O 1
ATOM 675 N N . THR A 1 92 ? 6.705 17.339 63.165 1.00 17.96 92 THR A N 1
ATOM 676 C CA . THR A 1 92 ? 6.428 16.642 64.430 1.00 17.27 92 THR A CA 1
ATOM 677 C C . THR A 1 92 ? 5.021 16.904 64.761 1.00 18.96 92 THR A C 1
ATOM 678 O O . THR A 1 92 ? 4.414 17.890 64.297 1.00 18.97 92 THR A O 1
ATOM 682 N N . ALA A 1 93 ? 4.510 16.042 65.628 1.00 22.63 93 ALA A N 1
ATOM 683 C CA . ALA A 1 93 ? 3.073 16.000 65.996 1.00 22.89 93 ALA A CA 1
ATOM 684 C C . ALA A 1 93 ? 2.698 17.307 66.681 1.00 22.72 93 ALA A C 1
ATOM 685 O O . ALA A 1 93 ? 1.640 17.833 66.386 1.00 21.16 93 ALA A O 1
ATOM 687 N N . GLU A 1 94 ? 3.638 17.897 67.456 1.00 24.26 94 GLU A N 1
ATOM 688 C CA . GLU A 1 94 ? 3.396 19.168 68.163 1.00 25.44 94 GLU A CA 1
ATOM 689 C C . GLU A 1 94 ? 3.269 20.346 67.204 1.00 22.76 94 GLU A C 1
ATOM 690 O O . GLU A 1 94 ? 2.409 21.217 67.341 1.00 21.37 94 GLU A O 1
ATOM 696 N N . ARG A 1 95 ? 4.145 20.364 66.215 1.00 22.71 95 ARG A N 1
ATOM 697 C CA . ARG A 1 95 ? 4.061 21.394 65.167 1.00 21.61 95 ARG A CA 1
ATOM 698 C C . ARG A 1 95 ? 2.834 21.259 64.305 1.00 20.83 95 ARG A C 1
ATOM 699 O O . ARG A 1 95 ? 2.188 22.234 63.972 1.00 19.30 95 ARG A O 1
ATOM 707 N N . GLU A 1 96 ? 2.499 20.027 63.959 1.00 21.92 96 GLU A N 1
ATOM 708 C CA . GLU A 1 96 ? 1.266 19.755 63.182 1.00 23.54 96 GLU A CA 1
ATOM 709 C C . GLU A 1 96 ? -0.039 20.275 63.771 1.00 22.83 96 GLU A C 1
ATOM 710 O O . GLU A 1 96 ? -0.925 20.596 63.027 1.00 21.18 96 GLU A O 1
ATOM 716 N N . LYS A 1 97 ? -0.115 20.421 65.089 1.00 23.48 97 LYS A N 1
ATOM 717 C CA . LYS A 1 97 ? -1.255 21.040 65.725 1.00 25.68 97 LYS A CA 1
ATOM 718 C C . LYS A 1 97 ? -1.403 22.528 65.461 1.00 23.74 97 LYS A C 1
ATOM 719 O O . LYS A 1 97 ? -2.499 23.049 65.629 1.00 22.96 97 LYS A O 1
ATOM 725 N N . VAL A 1 98 ? -0.307 23.219 65.118 1.00 20.68 98 VAL A N 1
ATOM 726 C CA . VAL A 1 98 ? -0.334 24.648 64.999 1.00 19.52 98 VAL A CA 1
ATOM 727 C C . VAL A 1 98 ? -0.016 25.239 63.607 1.00 19.69 98 VAL A C 1
ATOM 728 O O . VAL A 1 98 ? -0.256 26.441 63.379 1.00 17.92 98 VAL A O 1
ATOM 732 N N . ILE A 1 99 ? 0.501 24.407 62.686 1.00 19.70 99 ILE A N 1
ATOM 733 C CA . ILE A 1 99 ? 0.706 24.802 61.286 1.00 18.49 99 ILE A CA 1
ATOM 734 C C . ILE A 1 99 ? 0.430 23.621 60.371 1.00 19.88 99 ILE A C 1
ATOM 735 O O . ILE A 1 99 ? 0.426 22.487 60.865 1.00 19.05 99 ILE A O 1
ATOM 740 N N . ASP A 1 100 ? 0.255 23.853 59.055 1.00 20.98 100 ASP A N 1
ATOM 741 C CA . ASP A 1 100 ? 0.264 22.722 58.102 1.00 22.25 100 ASP A CA 1
ATOM 742 C C . ASP A 1 100 ? 1.693 22.401 57.574 1.00 22.18 100 ASP A C 1
ATOM 743 O O . ASP A 1 100 ? 2.581 23.253 57.625 1.00 22.80 100 ASP A O 1
ATOM 748 N N . PHE A 1 101 ? 1.927 21.188 57.081 1.00 19.61 101 PHE A N 1
ATOM 749 C CA . PHE A 1 101 ? 3.187 20.896 56.370 1.00 19.21 101 PHE A CA 1
ATOM 750 C C . PHE A 1 101 ? 2.857 20.319 55.015 1.00 18.36 101 PHE A C 1
ATOM 751 O O . PHE A 1 101 ? 1.817 19.642 54.879 1.00 20.83 101 PHE A O 1
ATOM 759 N N . SER A 1 102 ? 3.736 20.526 54.048 1.00 16.80 102 SER A N 1
ATOM 760 C CA . SER A 1 102 ? 3.641 19.820 52.788 1.00 19.07 102 SER A CA 1
ATOM 761 C C . SER A 1 102 ? 3.953 18.351 53.044 1.00 21.38 102 SER A C 1
ATOM 762 O O . SER A 1 102 ? 4.329 17.973 54.155 1.00 21.82 102 SER A O 1
ATOM 765 N N . LYS A 1 103 ? 3.868 17.527 52.008 1.00 22.11 103 LYS A N 1
ATOM 766 C CA . LYS A 1 103 ? 4.462 16.202 52.053 1.00 23.18 103 LYS A CA 1
ATOM 767 C C . LYS A 1 103 ? 5.990 16.373 52.220 1.00 22.20 103 LYS A C 1
ATOM 768 O O . LYS A 1 103 ? 6.550 17.372 51.856 1.00 18.68 103 LYS A O 1
ATOM 774 N N . PRO A 1 104 ? 6.647 15.388 52.812 1.00 23.68 104 PRO A N 1
ATOM 775 C CA . PRO A 1 104 ? 8.066 15.523 53.104 1.00 22.05 104 PRO A CA 1
ATOM 776 C C . PRO A 1 104 ? 8.911 15.507 51.859 1.00 21.54 104 PRO A C 1
ATOM 777 O O . PRO A 1 104 ? 8.599 14.750 50.952 1.00 21.17 104 PRO A O 1
ATOM 781 N N . PHE A 1 105 ? 9.952 16.343 51.818 1.00 19.36 105 PHE A N 1
ATOM 782 C CA . PHE A 1 105 ? 10.850 16.397 50.658 1.00 20.22 105 PHE A CA 1
ATOM 783 C C . PHE A 1 105 ? 12.218 15.784 50.952 1.00 19.96 105 PHE A C 1
ATOM 784 O O . PHE A 1 105 ? 13.069 15.758 50.074 1.00 18.89 105 PHE A O 1
ATOM 792 N N . MET A 1 106 ? 12.438 15.372 52.202 1.00 20.56 106 MET A N 1
ATOM 793 C CA . MET A 1 106 ? 13.675 14.674 52.618 1.00 22.00 106 MET A CA 1
ATOM 794 C C . MET A 1 106 ? 13.418 13.854 53.901 1.00 21.48 106 MET A C 1
ATOM 795 O O . MET A 1 106 ? 12.663 14.314 54.788 1.00 19.96 106 MET A O 1
ATOM 800 N N A THR A 1 107 ? 14.042 12.681 54.011 0.50 21.48 107 THR A N 1
ATOM 801 N N B THR A 1 107 ? 14.065 12.689 53.997 0.50 21.63 107 THR A N 1
ATOM 802 C CA A THR A 1 107 ? 13.900 11.807 55.188 0.50 22.57 107 THR A CA 1
ATOM 803 C CA B THR A 1 107 ? 13.963 11.759 55.136 0.50 22.85 107 THR A CA 1
ATOM 804 C C A THR A 1 107 ? 15.165 11.839 56.064 0.50 21.04 107 THR A C 1
ATOM 805 C C B THR A 1 107 ? 15.180 11.872 56.068 0.50 21.15 107 THR A C 1
ATOM 806 O O A THR A 1 107 ? 16.250 12.189 55.602 0.50 20.09 107 THR A O 1
ATOM 807 O O B THR A 1 107 ? 16.262 12.280 55.637 0.50 20.01 107 THR A O 1
ATOM 814 N N . LEU A 1 108 ? 15.007 11.577 57.357 1.00 20.15 108 LEU A N 1
ATOM 815 C CA . LEU A 1 108 ? 16.122 11.729 58.312 1.00 18.63 108 LEU A CA 1
ATOM 816 C C . LEU A 1 108 ? 15.791 11.082 59.649 1.00 17.32 108 LEU A C 1
ATOM 817 O O . LEU A 1 108 ? 14.674 10.678 59.891 1.00 17.92 108 LEU A O 1
ATOM 822 N N . GLY A 1 109 ? 16.782 10.983 60.511 1.00 15.26 109 GLY A N 1
ATOM 823 C CA . GLY A 1 109 ? 16.528 10.608 61.864 1.00 14.62 109 GLY A CA 1
ATOM 824 C C . GLY A 1 109 ? 17.608 11.079 62.797 1.00 14.15 109 GLY A C 1
ATOM 825 O O . GLY A 1 109 ? 18.654 11.536 62.365 1.00 11.93 109 GLY A O 1
ATOM 826 N N . ILE A 1 110 ? 17.326 10.955 64.100 1.00 13.87 110 ILE A N 1
ATOM 827 C CA . ILE A 1 110 ? 18.260 11.429 65.118 1.00 14.14 110 ILE A CA 1
ATOM 828 C C . ILE A 1 110 ? 19.503 10.562 65.078 1.00 15.08 110 ILE A C 1
ATOM 829 O O . ILE A 1 110 ? 19.431 9.335 64.968 1.00 13.04 110 ILE A O 1
ATOM 834 N N . SER A 1 111 ? 20.631 11.206 65.177 1.00 17.81 111 SER A N 1
ATOM 835 C CA . SER A 1 111 ? 21.920 10.552 65.041 1.00 18.22 111 SER A CA 1
ATOM 836 C C . SER A 1 111 ? 22.904 11.117 66.062 1.00 18.21 111 SER A C 1
ATOM 837 O O . SER A 1 111 ? 22.690 12.170 66.678 1.00 16.49 111 SER A O 1
ATOM 840 N N . ILE A 1 112 ? 24.005 10.382 66.234 1.00 19.68 112 ILE A N 1
ATOM 841 C CA . ILE A 1 112 ? 25.064 10.835 67.100 1.00 20.60 112 ILE A CA 1
ATOM 842 C C . ILE A 1 112 ? 26.337 11.091 66.303 1.00 21.01 112 ILE A C 1
ATOM 843 O O . ILE A 1 112 ? 26.782 10.214 65.564 1.00 20.35 112 ILE A O 1
ATOM 848 N N . LEU A 1 113 ? 26.945 12.262 66.515 1.00 22.21 113 LEU A N 1
ATOM 849 C CA . LEU A 1 113 ? 28.312 12.567 65.978 1.00 26.02 113 LEU A CA 1
ATOM 850 C C . LEU A 1 113 ? 29.452 12.682 67.009 1.00 26.46 113 LEU A C 1
ATOM 851 O O . LEU A 1 113 ? 29.326 13.377 68.036 1.00 24.08 113 LEU A O 1
ATOM 856 N N . TYR A 1 114 ? 30.572 12.017 66.696 1.00 28.91 114 TYR A N 1
ATOM 857 C CA . TYR A 1 114 ? 31.788 12.057 67.522 1.00 31.54 114 TYR A CA 1
ATOM 858 C C . TYR A 1 114 ? 33.092 12.027 66.699 1.00 32.81 114 TYR A C 1
ATOM 859 O O . TYR A 1 114 ? 33.088 11.711 65.497 1.00 28.77 114 TYR A O 1
ATOM 868 N N . ARG A 1 115 ? 34.191 12.470 67.319 1.00 41.79 115 ARG A N 1
ATOM 869 C CA . ARG A 1 115 ? 35.554 12.429 66.684 1.00 45.93 115 ARG A CA 1
ATOM 870 C C . ARG A 1 115 ? 36.203 11.053 66.828 1.00 49.41 115 ARG A C 1
ATOM 871 O O . ARG A 1 115 ? 36.085 10.429 67.873 1.00 58.75 115 ARG A O 1
ATOM 879 N N . LYS A 1 116 ? 36.891 10.596 65.783 1.00 56.31 116 LYS A N 1
ATOM 880 C CA . LYS A 1 116 ? 37.313 9.170 65.648 1.00 60.65 116 LYS A CA 1
ATOM 881 C C . LYS A 1 116 ? 38.246 8.559 66.743 1.00 62.85 116 LYS A C 1
ATOM 882 O O . LYS A 1 116 ? 38.854 9.275 67.570 1.00 53.10 116 LYS A O 1
ATOM 888 N N . GLY A 1 117 ? 38.306 7.218 66.737 1.00 60.33 117 GLY A N 1
ATOM 889 C CA . GLY A 1 117 ? 39.063 6.433 67.733 1.00 57.05 117 GLY A CA 1
ATOM 890 C C . GLY A 1 117 ? 38.351 6.263 69.071 1.00 52.53 117 GLY A C 1
ATOM 891 O O . GLY A 1 117 ? 38.972 6.411 70.130 1.00 49.12 117 GLY A O 1
ATOM 892 N N . THR A 1 118 ? 37.050 5.939 69.031 1.00 55.15 118 THR A N 1
ATOM 893 C CA . THR A 1 118 ? 36.217 5.821 70.259 1.00 47.41 118 THR A CA 1
ATOM 894 C C . THR A 1 118 ? 35.619 4.419 70.433 1.00 39.56 118 THR A C 1
ATOM 895 O O . THR A 1 118 ? 35.133 3.821 69.483 1.00 33.20 118 THR A O 1
ATOM 899 N N . PRO A 1 119 ? 35.645 3.906 71.662 1.00 40.81 119 PRO A N 1
ATOM 900 C CA . PRO A 1 119 ? 34.955 2.677 71.978 1.00 40.88 119 PRO A CA 1
ATOM 901 C C . PRO A 1 119 ? 33.462 2.875 72.309 1.00 42.53 119 PRO A C 1
ATOM 902 O O . PRO A 1 119 ? 32.841 1.953 72.872 1.00 50.94 119 PRO A O 1
ATOM 906 N N . ILE A 1 120 ? 32.878 4.034 71.960 1.00 39.67 120 ILE A N 1
ATOM 907 C CA . ILE A 1 120 ? 31.442 4.256 72.114 1.00 33.58 120 ILE A CA 1
ATOM 908 C C . ILE A 1 120 ? 30.751 3.751 70.844 1.00 28.33 120 ILE A C 1
ATOM 909 O O . ILE A 1 120 ? 30.961 4.252 69.752 1.00 25.02 120 ILE A O 1
ATOM 914 N N . GLU A 1 121 ? 29.962 2.699 71.026 1.00 25.95 121 GLU A N 1
ATOM 915 C CA . GLU A 1 121 ? 29.461 1.880 69.948 1.00 24.16 121 GLU A CA 1
ATOM 916 C C . GLU A 1 121 ? 27.994 2.044 69.740 1.00 22.06 121 GLU A C 1
ATOM 917 O O . GLU A 1 121 ? 27.457 1.512 68.740 1.00 21.61 121 GLU A O 1
ATOM 923 N N . SER A 1 122 ? 27.321 2.717 70.672 1.00 20.12 122 SER A N 1
ATOM 924 C CA . SER A 1 122 ? 25.854 2.885 70.605 1.00 19.85 122 SER A CA 1
ATOM 925 C C . SER A 1 122 ? 25.392 3.958 71.548 1.00 21.08 122 SER A C 1
ATOM 926 O O . SER A 1 122 ? 26.215 4.484 72.356 1.00 18.26 122 SER A O 1
ATOM 929 N N . VAL A 1 123 ? 24.078 4.265 71.425 1.00 21.46 123 VAL A N 1
ATOM 930 C CA . VAL A 1 123 ? 23.461 5.255 72.281 1.00 22.45 123 VAL A CA 1
ATOM 931 C C . VAL A 1 123 ? 23.381 4.752 73.728 1.00 22.68 123 VAL A C 1
ATOM 932 O O . VAL A 1 123 ? 23.502 5.561 74.655 1.00 22.95 123 VAL A O 1
ATOM 936 N N . ASP A 1 124 ? 23.280 3.427 73.928 1.00 22.43 124 ASP A N 1
ATOM 937 C CA . ASP A 1 124 ? 23.232 2.888 75.296 1.00 22.31 124 ASP A CA 1
ATOM 938 C C . ASP A 1 124 ? 24.608 3.000 75.928 1.00 22.86 124 ASP A C 1
ATOM 939 O O . ASP A 1 124 ? 24.724 3.340 77.097 1.00 21.56 124 ASP A O 1
ATOM 944 N N . ASP A 1 125 ? 25.655 2.789 75.140 1.00 20.29 125 ASP A N 1
ATOM 945 C CA . ASP A 1 125 ? 27.026 2.990 75.639 1.00 21.78 125 ASP A CA 1
ATOM 946 C C . ASP A 1 125 ? 27.297 4.447 76.014 1.00 20.24 125 ASP A C 1
ATOM 947 O O . ASP A 1 125 ? 27.787 4.736 77.125 1.00 19.32 125 ASP A O 1
ATOM 952 N N . LEU A 1 126 ? 26.951 5.350 75.109 1.00 18.78 126 LEU A N 1
ATOM 953 C CA . LEU A 1 126 ? 27.024 6.824 75.360 1.00 19.51 126 LEU A CA 1
ATOM 954 C C . LEU A 1 126 ? 26.349 7.226 76.687 1.00 20.05 126 LEU A C 1
ATOM 955 O O . LEU A 1 126 ? 26.955 7.869 77.545 1.00 20.14 126 LEU A O 1
ATOM 960 N N . ALA A 1 127 ? 25.115 6.805 76.866 1.00 20.07 127 ALA A N 1
ATOM 961 C CA . ALA A 1 127 ? 24.340 7.158 78.061 1.00 21.17 127 ALA A CA 1
ATOM 962 C C . ALA A 1 127 ? 24.919 6.518 79.341 1.00 24.56 127 ALA A C 1
ATOM 963 O O . ALA A 1 127 ? 24.650 7.012 80.455 1.00 24.38 127 ALA A O 1
ATOM 965 N N . ASP A 1 128 ? 25.643 5.397 79.187 1.00 25.77 128 ASP A N 1
ATOM 966 C CA . ASP A 1 128 ? 26.151 4.630 80.315 1.00 27.34 128 ASP A CA 1
ATOM 967 C C . ASP A 1 128 ? 27.578 4.916 80.673 1.00 25.64 128 ASP A C 1
ATOM 968 O O . ASP A 1 128 ? 28.188 4.154 81.408 1.00 24.43 128 ASP A O 1
ATOM 973 N N . GLN A 1 129 ? 28.091 6.074 80.266 1.00 25.93 129 GLN A N 1
ATOM 974 C CA . GLN A 1 129 ? 29.464 6.499 80.655 1.00 23.98 129 GLN A CA 1
ATOM 975 C C . GLN A 1 129 ? 29.501 7.991 80.942 1.00 24.30 129 GLN A C 1
ATOM 976 O O . GLN A 1 129 ? 28.587 8.708 80.576 1.00 22.64 129 GLN A O 1
ATOM 982 N N . THR A 1 130 ? 30.600 8.421 81.539 1.00 28.05 130 THR A N 1
ATOM 983 C CA . THR A 1 130 ? 30.795 9.801 82.059 1.00 34.85 130 THR A CA 1
ATOM 984 C C . THR A 1 130 ? 31.909 10.634 81.343 1.00 33.03 130 THR A C 1
ATOM 985 O O . THR A 1 130 ? 31.809 11.860 81.222 1.00 35.04 130 THR A O 1
ATOM 989 N N . ALA A 1 131 ? 32.905 9.967 80.794 1.00 29.81 131 ALA A N 1
ATOM 990 C CA . ALA A 1 131 ? 33.996 10.661 80.146 1.00 29.40 131 ALA A CA 1
ATOM 991 C C . ALA A 1 131 ? 33.555 11.618 79.023 1.00 32.79 131 ALA A C 1
ATOM 992 O O . ALA A 1 131 ? 33.967 12.792 79.015 1.00 34.82 131 ALA A O 1
ATOM 994 N N . ILE A 1 132 ? 32.761 11.131 78.072 1.00 28.22 132 ILE A N 1
ATOM 995 C CA . ILE A 1 132 ? 32.376 11.928 76.920 1.00 26.65 132 ILE A CA 1
ATOM 996 C C . ILE A 1 132 ? 31.069 12.619 77.294 1.00 26.83 132 ILE A C 1
ATOM 997 O O . ILE A 1 132 ? 30.088 11.938 77.656 1.00 28.20 132 ILE A O 1
ATOM 1002 N N . GLU A 1 133 ? 31.031 13.957 77.208 1.00 26.23 133 GLU A N 1
ATOM 1003 C CA . GLU A 1 133 ? 29.790 14.719 77.400 1.00 26.31 133 GLU A CA 1
ATOM 1004 C C . GLU A 1 133 ? 28.973 14.608 76.122 1.00 22.44 133 GLU A C 1
ATOM 1005 O O . GLU A 1 133 ? 29.485 14.274 75.069 1.00 20.03 133 GLU A O 1
ATOM 1011 N N . TYR A 1 134 ? 27.707 14.952 76.190 1.00 21.02 134 TYR A N 1
ATOM 1012 C CA . TYR A 1 134 ? 26.866 14.860 74.981 1.00 19.80 134 TYR A CA 1
ATOM 1013 C C . TYR A 1 134 ? 25.705 15.813 75.140 1.00 19.23 134 TYR A C 1
ATOM 1014 O O . TYR A 1 134 ? 25.337 16.212 76.265 1.00 19.79 134 TYR A O 1
ATOM 1023 N N . GLY A 1 135 ? 25.161 16.215 74.006 1.00 19.08 135 GLY A N 1
ATOM 1024 C CA . GLY A 1 135 ? 24.095 17.203 74.000 1.00 18.11 135 GLY A CA 1
ATOM 1025 C C . GLY A 1 135 ? 23.573 17.530 72.639 1.00 17.37 135 GLY A C 1
ATOM 1026 O O . GLY A 1 135 ? 23.928 16.905 71.662 1.00 16.57 135 GLY A O 1
ATOM 1027 N N . THR A 1 136 ? 22.718 18.553 72.583 1.00 20.06 136 THR A N 1
ATOM 1028 C CA . THR A 1 136 ? 22.022 18.932 71.345 1.00 19.77 136 THR A CA 1
ATOM 1029 C C . THR A 1 136 ? 21.723 20.443 71.261 1.00 23.00 136 THR A C 1
ATOM 1030 O O . THR A 1 136 ? 22.033 21.247 72.185 1.00 23.55 136 THR A O 1
ATOM 1034 N N . ILE A 1 137 ? 21.084 20.839 70.160 1.00 19.95 137 ILE A N 1
ATOM 1035 C CA . ILE A 1 137 ? 20.711 22.199 70.050 1.00 19.44 137 ILE A CA 1
ATOM 1036 C C . ILE A 1 137 ? 19.506 22.408 70.963 1.00 19.82 137 ILE A C 1
ATOM 1037 O O . ILE A 1 137 ? 18.540 21.706 70.820 1.00 18.83 137 ILE A O 1
ATOM 1042 N N . HIS A 1 138 ? 19.505 23.424 71.813 1.00 20.56 138 HIS A N 1
ATOM 1043 C CA . HIS A 1 138 ? 18.384 23.618 72.726 1.00 23.09 138 HIS A CA 1
ATOM 1044 C C . HIS A 1 138 ? 17.127 24.011 71.957 1.00 22.79 138 HIS A C 1
ATOM 1045 O O . HIS A 1 138 ? 17.167 24.840 71.093 1.00 21.09 138 HIS A O 1
ATOM 1052 N N . GLY A 1 139 ? 16.008 23.395 72.270 1.00 23.61 139 GLY A N 1
ATOM 1053 C CA . GLY A 1 139 ? 14.772 23.798 71.687 1.00 23.87 139 GLY A CA 1
ATOM 1054 C C . GLY A 1 139 ? 14.490 23.158 70.327 1.00 26.62 139 GLY A C 1
ATOM 1055 O O . GLY A 1 139 ? 13.449 23.457 69.729 1.00 25.45 139 GLY A O 1
ATOM 1056 N N . GLY A 1 140 ? 15.389 22.317 69.821 1.00 22.42 140 GLY A N 1
ATOM 1057 C CA . GLY A 1 140 ? 15.139 21.654 68.555 1.00 25.83 140 GLY A CA 1
ATOM 1058 C C . GLY A 1 140 ? 14.286 20.420 68.762 1.00 21.29 140 GLY A C 1
ATOM 1059 O O . GLY A 1 140 ? 14.046 19.981 69.921 1.00 20.58 140 GLY A O 1
ATOM 1060 N N A SER A 1 141 ? 13.844 19.860 67.651 0.51 20.28 141 SER A N 1
ATOM 1061 N N B SER A 1 141 ? 13.885 19.826 67.649 0.49 20.48 141 SER A N 1
ATOM 1062 C CA A SER A 1 141 ? 13.123 18.563 67.643 0.51 19.24 141 SER A CA 1
ATOM 1063 C CA B SER A 1 141 ? 13.117 18.554 67.646 0.49 19.52 141 SER A CA 1
ATOM 1064 C C A SER A 1 141 ? 13.882 17.403 68.327 0.51 18.38 141 SER A C 1
ATOM 1065 C C B SER A 1 141 ? 13.859 17.322 68.214 0.49 18.56 141 SER A C 1
ATOM 1066 O O A SER A 1 141 ? 13.313 16.730 69.154 0.51 17.89 141 SER A O 1
ATOM 1067 O O B SER A 1 141 ? 13.236 16.467 68.789 0.49 18.60 141 SER A O 1
ATOM 1072 N N . SER A 1 142 ? 15.176 17.237 68.068 1.00 18.65 142 SER A N 1
ATOM 1073 C CA . SER A 1 142 ? 15.948 16.200 68.746 1.00 20.25 142 SER A CA 1
ATOM 1074 C C . SER A 1 142 ? 15.887 16.362 70.286 1.00 21.71 142 SER A C 1
ATOM 1075 O O . SER A 1 142 ? 15.687 15.398 70.976 1.00 21.95 142 SER A O 1
ATOM 1078 N N . MET A 1 143 ? 16.071 17.572 70.812 1.00 19.74 143 MET A N 1
ATOM 1079 C CA . MET A 1 143 ? 16.022 17.732 72.259 1.00 21.98 143 MET A CA 1
ATOM 1080 C C . MET A 1 143 ? 14.699 17.196 72.805 1.00 21.30 143 MET A C 1
ATOM 1081 O O . MET A 1 143 ? 14.717 16.622 73.880 1.00 20.64 143 MET A O 1
ATOM 1086 N N . THR A 1 144 ? 13.571 17.473 72.120 1.00 21.95 144 THR A N 1
ATOM 1087 C CA . THR A 1 144 ? 12.228 17.170 72.679 1.00 25.21 144 THR A CA 1
ATOM 1088 C C . THR A 1 144 ? 11.903 15.683 72.589 1.00 25.44 144 THR A C 1
ATOM 1089 O O . THR A 1 144 ? 11.068 15.147 73.366 1.00 25.30 144 THR A O 1
ATOM 1093 N N . PHE A 1 145 ? 12.552 15.009 71.624 1.00 23.55 145 PHE A N 1
ATOM 1094 C CA . PHE A 1 145 ? 12.546 13.538 71.562 1.00 22.74 145 PHE A CA 1
ATOM 1095 C C . PHE A 1 145 ? 13.078 12.932 72.888 1.00 20.73 145 PHE A C 1
ATOM 1096 O O . PHE A 1 145 ? 12.501 12.032 73.408 1.00 19.55 145 PHE A O 1
ATOM 1104 N N . PHE A 1 146 ? 14.149 13.446 73.444 1.00 20.72 146 PHE A N 1
ATOM 1105 C CA . PHE A 1 146 ? 14.643 12.889 74.730 1.00 21.65 146 PHE A CA 1
ATOM 1106 C C . PHE A 1 146 ? 13.808 13.332 75.905 1.00 22.68 146 PHE A C 1
ATOM 1107 O O . PHE A 1 146 ? 13.379 12.509 76.766 1.00 21.77 146 PHE A O 1
ATOM 1115 N N . GLN A 1 147 ? 13.527 14.646 75.904 1.00 23.04 147 GLN A N 1
ATOM 1116 C CA . GLN A 1 147 ? 12.676 15.280 76.906 1.00 21.62 147 GLN A CA 1
ATOM 1117 C C . GLN A 1 147 ? 11.329 14.565 77.145 1.00 21.93 147 GLN A C 1
ATOM 1118 O O . GLN A 1 147 ? 10.900 14.444 78.308 1.00 18.83 147 GLN A O 1
ATOM 1124 N N . ASN A 1 148 ? 10.653 14.131 76.084 1.00 19.50 148 ASN A N 1
ATOM 1125 C CA . ASN A 1 148 ? 9.374 13.414 76.260 1.00 21.44 148 ASN A CA 1
ATOM 1126 C C . ASN A 1 148 ? 9.383 11.880 76.095 1.00 18.74 148 ASN A C 1
ATOM 1127 O O . ASN A 1 148 ? 8.309 11.318 76.047 1.00 18.35 148 ASN A O 1
ATOM 1132 N N . SER A 1 149 ? 10.533 11.223 76.029 1.00 17.58 149 SER A N 1
ATOM 1133 C CA . SER A 1 149 ? 10.594 9.728 75.842 1.00 19.07 149 SER A CA 1
ATOM 1134 C C . SER A 1 149 ? 10.135 9.010 77.123 1.00 23.60 149 SER A C 1
ATOM 1135 O O . SER A 1 149 ? 10.465 9.462 78.262 1.00 20.29 149 SER A O 1
ATOM 1138 N N . ARG A 1 150 ? 9.401 7.905 76.919 1.00 27.22 150 ARG A N 1
ATOM 1139 C CA . ARG A 1 150 ? 9.133 6.906 77.954 1.00 31.51 150 ARG A CA 1
ATOM 1140 C C . ARG A 1 150 ? 10.289 5.874 78.172 1.00 31.14 150 ARG A C 1
ATOM 1141 O O . ARG A 1 150 ? 10.313 5.248 79.219 1.00 28.08 150 ARG A O 1
ATOM 1149 N N . TYR A 1 151 ? 11.247 5.747 77.241 1.00 30.69 151 TYR A N 1
ATOM 1150 C CA . TYR A 1 151 ? 12.347 4.726 77.311 1.00 35.25 151 TYR A CA 1
ATOM 1151 C C . TYR A 1 151 ? 13.412 5.184 78.315 1.00 32.43 151 TYR A C 1
ATOM 1152 O O . TYR A 1 151 ? 13.839 6.350 78.254 1.00 28.82 151 TYR A O 1
ATOM 1161 N N . GLN A 1 152 ? 13.882 4.307 79.206 1.00 30.42 152 GLN A N 1
ATOM 1162 C CA . GLN A 1 152 ? 14.793 4.744 80.260 1.00 29.54 152 GLN A CA 1
ATOM 1163 C C . GLN A 1 152 ? 16.154 5.284 79.820 1.00 28.33 152 GLN A C 1
ATOM 1164 O O . GLN A 1 152 ? 16.676 6.201 80.447 1.00 28.04 152 GLN A O 1
ATOM 1170 N N . THR A 1 153 ? 16.734 4.745 78.760 1.00 26.35 153 THR A N 1
ATOM 1171 C CA . THR A 1 153 ? 18.012 5.238 78.278 1.00 26.78 153 THR A CA 1
ATOM 1172 C C . THR A 1 153 ? 17.892 6.733 77.915 1.00 24.68 153 THR A C 1
ATOM 1173 O O . THR A 1 153 ? 18.791 7.529 78.213 1.00 25.42 153 THR A O 1
ATOM 1177 N N . TYR A 1 154 ? 16.816 7.065 77.221 1.00 23.12 154 TYR A N 1
ATOM 1178 C CA . TYR A 1 154 ? 16.559 8.437 76.740 1.00 22.22 154 TYR A CA 1
ATOM 1179 C C . TYR A 1 154 ? 16.143 9.344 77.873 1.00 21.73 154 TYR A C 1
ATOM 1180 O O . TYR A 1 154 ? 16.568 10.537 77.902 1.00 19.92 154 TYR A O 1
ATOM 1189 N N . GLN A 1 155 ? 15.405 8.792 78.830 1.00 22.29 155 GLN A N 1
ATOM 1190 C CA . GLN A 1 155 ? 15.137 9.523 80.083 1.00 26.60 155 GLN A CA 1
ATOM 1191 C C . GLN A 1 155 ? 16.411 9.852 80.850 1.00 26.61 155 GLN A C 1
ATOM 1192 O O . GLN A 1 155 ? 16.623 11.007 81.296 1.00 24.49 155 GLN A O 1
ATOM 1198 N N . ARG A 1 156 ? 17.299 8.874 80.972 1.00 26.98 156 ARG A N 1
ATOM 1199 C CA . ARG A 1 156 ? 18.579 9.151 81.635 1.00 28.71 156 ARG A CA 1
ATOM 1200 C C . ARG A 1 156 ? 19.401 10.204 80.882 1.00 26.35 156 ARG A C 1
ATOM 1201 O O . ARG A 1 156 ? 20.055 11.072 81.488 1.00 24.22 156 ARG A O 1
ATOM 1209 N N . MET A 1 157 ? 19.345 10.144 79.555 1.00 22.44 157 MET A N 1
ATOM 1210 C CA . MET A 1 157 ? 20.017 11.148 78.739 1.00 22.09 157 MET A CA 1
ATOM 1211 C C . MET A 1 157 ? 19.392 12.533 78.914 1.00 20.25 157 MET A C 1
ATOM 1212 O O . MET A 1 157 ? 20.127 13.569 79.006 1.00 18.99 157 MET A O 1
ATOM 1217 N N . TRP A 1 158 ? 18.065 12.586 79.019 1.00 19.37 158 TRP A N 1
ATOM 1218 C CA . TRP A 1 158 ? 17.419 13.897 79.253 1.00 20.19 158 TRP A CA 1
ATOM 1219 C C . TRP A 1 158 ? 17.888 14.520 80.613 1.00 22.95 158 TRP A C 1
ATOM 1220 O O . TRP A 1 158 ? 18.302 15.711 80.677 1.00 21.48 158 TRP A O 1
ATOM 1231 N N . ASN A 1 159 ? 17.835 13.695 81.661 1.00 25.32 159 ASN A N 1
ATOM 1232 C CA . ASN A 1 159 ? 18.230 14.122 83.019 1.00 28.10 159 ASN A CA 1
ATOM 1233 C C . ASN A 1 159 ? 19.678 14.633 83.084 1.00 27.56 159 ASN A C 1
ATOM 1234 O O . ASN A 1 159 ? 19.945 15.645 83.737 1.00 33.58 159 ASN A O 1
ATOM 1239 N N . TYR A 1 160 ? 20.580 13.966 82.379 1.00 23.56 160 TYR A N 1
ATOM 1240 C CA . TYR A 1 160 ? 21.948 14.428 82.256 1.00 22.93 160 TYR A CA 1
ATOM 1241 C C . TYR A 1 160 ? 22.022 15.800 81.554 1.00 23.22 160 TYR A C 1
ATOM 1242 O O . TYR A 1 160 ? 22.643 16.690 82.078 1.00 24.08 160 TYR A O 1
ATOM 1251 N N . MET A 1 161 ? 21.439 15.931 80.353 1.00 21.34 161 MET A N 1
ATOM 1252 C CA . MET A 1 161 ? 21.587 17.138 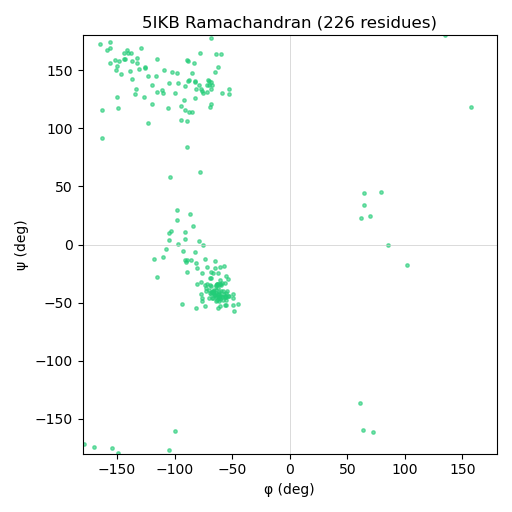79.527 1.00 21.91 161 MET A CA 1
ATOM 1253 C C . MET A 1 161 ? 20.962 18.315 80.229 1.00 22.19 161 MET A C 1
ATOM 1254 O O . MET A 1 161 ? 21.494 19.412 80.252 1.00 27.35 161 MET A O 1
ATOM 1259 N N . TYR A 1 162 ? 19.822 18.057 80.815 1.00 23.77 162 TYR A N 1
ATOM 1260 C CA . TYR A 1 162 ? 19.170 19.031 81.612 1.00 25.04 162 TYR A CA 1
ATOM 1261 C C . TYR A 1 162 ? 20.046 19.587 82.732 1.00 25.74 162 TYR A C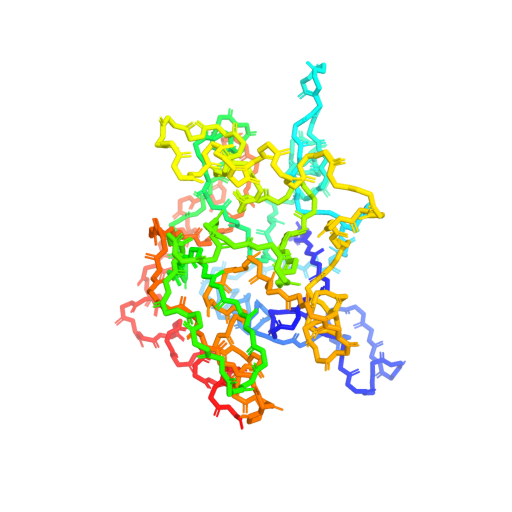 1
ATOM 1262 O O . TYR A 1 162 ? 20.088 20.815 82.893 1.00 26.86 162 TYR A O 1
ATOM 1271 N N A SER A 1 163 ? 20.724 18.733 83.505 0.50 23.87 163 SER A N 1
ATOM 1272 N N B SER A 1 163 ? 20.753 18.718 83.451 0.50 24.39 163 SER A N 1
ATOM 1273 C CA A SER A 1 163 ? 21.388 19.208 84.741 0.50 23.73 163 SER A CA 1
ATOM 1274 C CA B SER A 1 163 ? 21.380 19.091 84.722 0.50 24.73 163 SER A CA 1
ATOM 1275 C C A SER A 1 163 ? 22.875 19.579 84.604 0.50 25.16 163 SER A C 1
ATOM 1276 C C B SER A 1 163 ? 22.896 19.339 84.698 0.50 26.11 163 SER A C 1
ATOM 1277 O O A SER A 1 163 ? 23.383 20.307 85.447 0.50 25.59 163 SER A O 1
ATOM 1278 O O B SER A 1 163 ? 23.453 19.682 85.736 0.50 26.54 163 SER A O 1
ATOM 1283 N N . LYS A 1 164 ? 23.573 19.108 83.571 1.00 24.81 164 LYS A N 1
ATOM 1284 C CA . LYS A 1 164 ? 25.033 19.2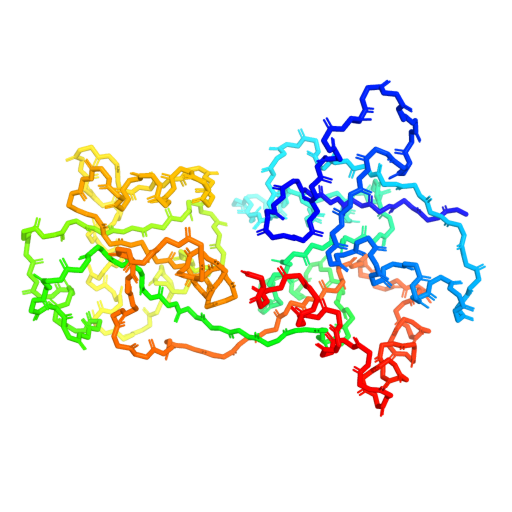58 83.511 1.00 27.20 164 LYS A CA 1
ATOM 1285 C C . LYS A 1 164 ? 25.416 20.729 83.454 1.00 27.49 164 LYS A C 1
ATOM 1286 O O . LYS A 1 164 ? 24.754 21.516 82.728 1.00 24.86 164 LYS A O 1
ATOM 1292 N N . GLN A 1 165 ? 26.440 21.089 84.234 1.00 26.88 165 GLN A N 1
ATOM 1293 C CA . GLN A 1 165 ? 27.130 22.398 84.103 1.00 27.89 165 GLN A CA 1
ATOM 1294 C C . GLN A 1 165 ? 28.612 22.165 83.855 1.00 23.99 165 GLN A C 1
ATOM 1295 O O . GLN A 1 165 ? 29.174 21.244 84.411 1.00 24.77 165 GLN A O 1
ATOM 1301 N N . PRO A 1 166 ? 29.257 23.007 83.053 1.00 25.68 166 PRO A N 1
ATOM 1302 C CA . PRO A 1 166 ? 28.565 24.001 82.223 1.00 27.82 166 PRO A CA 1
ATOM 1303 C C . PRO A 1 166 ? 27.680 23.292 81.167 1.00 25.45 166 PRO A C 1
ATOM 1304 O O . PRO A 1 166 ? 27.815 22.076 80.946 1.00 22.78 166 PRO A O 1
ATOM 1308 N N . SER A 1 167 ? 26.780 24.064 80.596 1.00 24.01 167 SER A N 1
ATOM 1309 C CA . SER A 1 167 ? 25.765 23.584 79.700 1.00 24.19 167 SER A CA 1
ATOM 1310 C C . SER A 1 167 ? 26.263 22.749 78.540 1.00 23.44 167 SER A C 1
ATOM 1311 O O . SER A 1 167 ? 27.211 23.124 77.843 1.00 22.32 167 SER A O 1
ATOM 1314 N N . VAL A 1 168 ? 25.574 21.618 78.320 1.00 22.97 168 VAL A N 1
ATOM 1315 C CA . VAL A 1 168 ? 25.868 20.758 77.168 1.00 23.61 168 VAL A CA 1
ATOM 1316 C C . VAL A 1 168 ? 25.033 21.103 75.923 1.00 23.79 168 VAL A C 1
ATOM 1317 O O . VAL A 1 168 ? 25.169 20.419 74.892 1.00 23.81 168 VAL A O 1
ATOM 1321 N N . PHE A 1 169 ? 24.229 22.169 76.001 1.00 22.76 169 PHE A N 1
ATOM 1322 C CA . PHE A 1 169 ? 23.483 22.624 74.844 1.00 23.72 169 PHE A CA 1
ATOM 1323 C C . PHE A 1 169 ? 24.308 23.526 73.975 1.00 24.71 169 PHE A C 1
ATOM 1324 O O . PHE A 1 169 ? 25.189 24.245 74.459 1.00 25.95 169 PHE A O 1
ATOM 1332 N N . VAL A 1 170 ? 24.046 23.450 72.679 1.00 24.82 170 VAL A N 1
ATOM 1333 C CA . VAL A 1 170 ? 24.604 24.414 71.720 1.00 24.12 170 VAL A CA 1
ATOM 1334 C C . VAL A 1 170 ? 23.432 25.197 71.107 1.00 25.30 170 VAL A C 1
ATOM 1335 O O . VAL A 1 170 ? 22.237 24.794 71.244 1.00 22.10 170 VAL A O 1
ATOM 1339 N N . LYS A 1 171 ? 23.778 26.367 70.559 1.00 24.28 171 LYS A N 1
ATOM 1340 C CA . LYS A 1 171 ? 22.855 27.302 69.874 1.00 26.14 171 LYS A CA 1
ATOM 1341 C C . LYS A 1 171 ? 22.682 27.118 68.357 1.00 22.74 171 LYS A C 1
ATOM 1342 O O . LYS A 1 171 ? 21.778 27.721 67.769 1.00 22.89 171 LYS A O 1
ATOM 1348 N N . SER A 1 172 ? 23.555 26.338 67.734 1.00 21.04 172 SER A N 1
ATOM 1349 C CA . SER A 1 172 ? 23.558 26.124 66.271 1.00 18.71 172 SER A CA 1
ATOM 1350 C C . SER A 1 172 ? 24.307 24.810 65.917 1.00 20.01 172 SER A C 1
ATOM 1351 O O . SER A 1 172 ? 25.009 24.231 66.746 1.00 20.41 172 SER A O 1
ATOM 1354 N N . THR A 1 173 ? 24.162 24.369 64.670 1.00 19.41 173 THR A N 1
ATOM 1355 C CA . THR A 1 173 ? 24.761 23.173 64.188 1.00 19.39 173 THR A CA 1
ATOM 1356 C C . THR A 1 173 ? 26.303 23.399 64.109 1.00 21.59 173 THR A C 1
ATOM 1357 O O . THR A 1 173 ? 27.110 22.556 64.548 1.00 19.39 173 THR A O 1
ATOM 1361 N N A GLU A 1 174 ? 26.679 24.549 63.554 0.50 22.61 174 GLU A N 1
ATOM 1362 N N B GLU A 1 174 ? 26.706 24.565 63.595 0.50 22.25 174 GLU A N 1
ATOM 1363 C CA A GLU A 1 174 ? 28.070 25.016 63.522 0.50 21.20 174 GLU A CA 1
ATOM 1364 C CA B GLU A 1 174 ? 28.135 24.943 63.528 0.50 20.63 174 GLU A CA 1
ATOM 1365 C C A GLU A 1 174 ? 28.707 24.945 64.901 0.50 20.28 174 GLU A C 1
ATOM 1366 C C B GLU A 1 174 ? 28.772 25.004 64.912 0.50 20.14 174 GLU A C 1
ATOM 1367 O O A GLU A 1 174 ? 29.755 24.342 65.040 0.50 22.20 174 GLU A O 1
ATOM 1368 O O B GLU A 1 174 ? 29.908 24.571 65.068 0.50 22.45 174 GLU A O 1
ATOM 1379 N N . GLU A 1 175 ? 28.069 25.518 65.920 1.00 19.86 175 GLU A N 1
ATOM 1380 C CA . GLU A 1 175 ? 28.574 25.429 67.293 1.00 20.33 175 GLU A CA 1
ATOM 1381 C C . GLU A 1 175 ? 28.780 23.991 67.757 1.00 24.47 175 GLU A C 1
ATOM 1382 O O . GLU A 1 175 ? 29.862 23.674 68.262 1.00 24.80 175 GLU A O 1
ATOM 1388 N N . GLY A 1 176 ? 27.802 23.088 67.510 1.00 24.46 176 GLY A N 1
ATOM 1389 C CA . GLY A 1 176 ? 27.988 21.682 67.869 1.00 22.79 176 GLY A CA 1
ATOM 1390 C C . GLY A 1 176 ? 29.154 20.949 67.209 1.00 21.60 176 GLY A C 1
ATOM 1391 O O . GLY A 1 176 ? 29.894 20.230 67.883 1.00 21.38 176 GLY A O 1
ATOM 1392 N N . ILE A 1 177 ? 29.295 21.104 65.896 1.00 19.03 177 ILE A N 1
ATOM 1393 C CA . ILE A 1 177 ? 30.351 20.432 65.126 1.00 19.79 177 ILE A CA 1
ATOM 1394 C C . ILE A 1 177 ? 31.728 20.813 65.694 1.00 21.64 177 ILE A C 1
ATOM 1395 O O . ILE A 1 177 ? 32.584 19.951 65.887 1.00 21.00 177 ILE A O 1
ATOM 1400 N N . ALA A 1 178 ? 31.911 22.117 65.908 1.00 22.46 178 ALA A N 1
ATOM 1401 C CA . ALA A 1 178 ? 33.086 22.713 66.565 1.00 26.74 178 ALA A CA 1
ATOM 1402 C C . ALA A 1 178 ? 33.362 22.153 67.965 1.00 25.69 178 ALA A C 1
ATOM 1403 O O . ALA A 1 178 ? 34.494 21.871 68.308 1.00 29.54 178 ALA A O 1
ATOM 1405 N N . ARG A 1 179 ? 32.337 22.011 68.781 1.00 27.41 179 ARG A N 1
ATOM 1406 C CA . ARG A 1 179 ? 32.462 21.290 70.064 1.00 23.98 179 ARG A CA 1
ATOM 1407 C C . ARG A 1 179 ? 32.890 19.855 69.903 1.00 23.87 179 ARG A C 1
ATOM 1408 O O . ARG A 1 179 ? 33.601 19.318 70.750 1.00 21.53 179 ARG A O 1
ATOM 1416 N N . VAL A 1 180 ? 32.449 19.195 68.835 1.00 25.61 180 VAL A N 1
ATOM 1417 C CA . VAL A 1 180 ? 32.897 17.811 68.601 1.00 26.01 180 VAL A CA 1
ATOM 1418 C C . VAL A 1 180 ? 34.409 17.808 68.289 1.00 29.02 180 VAL A C 1
ATOM 1419 O O . VAL A 1 180 ? 35.160 17.011 68.846 1.00 25.23 180 VAL A O 1
ATOM 1423 N N . LEU A 1 181 ? 34.851 18.707 67.424 1.00 29.40 181 LEU A N 1
ATOM 1424 C CA . LEU A 1 181 ? 36.218 18.644 66.958 1.00 29.54 181 LEU A CA 1
ATOM 1425 C C . LEU A 1 181 ? 37.150 19.056 68.057 1.00 30.90 181 LEU A C 1
ATOM 1426 O O . LEU A 1 181 ? 38.231 18.487 68.162 1.00 36.77 181 LEU A O 1
ATOM 1431 N N . ASN A 1 182 ? 36.728 19.994 68.889 1.00 31.76 182 ASN A N 1
ATOM 1432 C CA . ASN A 1 182 ? 37.577 20.596 69.920 1.00 34.82 182 ASN A CA 1
ATOM 1433 C C . ASN A 1 182 ? 37.384 20.197 71.369 1.00 35.94 182 ASN A C 1
ATOM 1434 O O . ASN A 1 182 ? 38.043 20.769 72.241 1.00 39.89 182 ASN A O 1
ATOM 1439 N N . SER A 1 183 ? 36.502 19.252 71.666 1.00 33.77 183 SER A N 1
ATOM 1440 C CA . SER A 1 183 ? 36.282 18.860 73.063 1.00 32.87 183 SER A CA 1
ATOM 1441 C C . SER A 1 183 ? 35.734 17.473 73.080 1.00 29.59 183 SER A C 1
ATOM 1442 O O . SER A 1 183 ? 35.494 16.903 72.016 1.00 29.37 183 SER A O 1
ATOM 1445 N N . ASN A 1 184 ? 35.586 16.912 74.270 1.00 29.46 184 ASN A N 1
ATOM 1446 C CA . ASN A 1 184 ? 35.061 15.537 74.368 1.00 32.12 184 ASN A CA 1
ATOM 1447 C C . ASN A 1 184 ? 33.533 15.575 74.462 1.00 27.47 184 ASN A C 1
ATOM 1448 O O . ASN A 1 184 ? 32.937 15.557 75.558 1.00 22.96 184 ASN A O 1
ATOM 1453 N N . TYR A 1 185 ? 32.930 15.653 73.279 1.00 21.89 185 TYR A N 1
ATOM 1454 C CA . TYR A 1 185 ? 31.518 15.946 73.177 1.00 22.40 185 TYR A CA 1
ATOM 1455 C C . TYR A 1 185 ? 30.986 15.286 71.963 1.00 21.22 185 TYR A C 1
ATOM 1456 O O . TYR A 1 185 ? 31.545 15.438 70.878 1.00 22.63 185 TYR A O 1
ATOM 1465 N N . ALA A 1 186 ? 29.926 14.509 72.177 1.00 19.60 186 ALA A N 1
ATOM 1466 C CA . ALA A 1 186 ? 29.253 13.856 71.123 1.00 17.88 186 ALA A CA 1
ATOM 1467 C C . ALA A 1 186 ? 27.948 14.658 70.924 1.00 18.33 186 ALA A C 1
ATOM 1468 O O . ALA A 1 186 ? 27.277 15.062 71.904 1.00 18.37 186 ALA A O 1
ATOM 1470 N N . PHE A 1 187 ? 27.573 14.872 69.659 1.00 17.24 187 PHE A N 1
ATOM 1471 C CA . PHE A 1 187 ? 26.524 15.810 69.292 1.00 19.00 187 PHE A CA 1
ATOM 1472 C C . PHE A 1 187 ? 25.331 15.043 68.794 1.00 18.70 187 PHE A C 1
ATOM 1473 O O . PHE A 1 187 ? 25.483 14.124 67.977 1.00 20.20 187 PHE A O 1
ATOM 1481 N N . LEU A 1 188 ? 24.164 15.383 69.340 1.00 19.51 188 LEU A N 1
ATOM 1482 C CA . LEU A 1 188 ? 22.855 14.726 69.004 1.00 18.84 188 LEU A CA 1
ATOM 1483 C C . LEU A 1 188 ? 22.198 15.571 67.926 1.00 17.00 188 LEU A C 1
ATOM 1484 O O . LEU A 1 188 ? 21.803 16.641 68.228 1.00 16.40 188 LEU A O 1
ATOM 1489 N N . LEU A 1 189 ? 22.173 15.079 66.675 1.00 16.51 189 LEU A N 1
ATOM 1490 C CA . LEU A 1 189 ? 21.778 15.839 65.490 1.00 15.89 189 LEU A CA 1
ATOM 1491 C C . LEU A 1 189 ? 21.193 14.981 64.404 1.00 17.29 189 LEU A C 1
ATOM 1492 O O . LEU A 1 189 ? 21.348 13.710 64.363 1.00 16.44 189 LEU A O 1
ATOM 1497 N N . GLU A 1 190 ? 20.437 15.666 63.537 1.00 17.45 190 GLU A N 1
ATOM 1498 C CA . GLU A 1 190 ? 19.752 14.967 62.467 1.00 17.70 190 GLU A CA 1
ATOM 1499 C C . GLU A 1 190 ? 20.845 14.428 61.464 1.00 16.77 190 GLU A C 1
ATOM 1500 O O . GLU A 1 190 ? 21.855 15.100 61.198 1.00 15.05 190 GLU A O 1
ATOM 1506 N N . SER A 1 191 ? 20.572 13.204 61.002 1.00 15.68 191 SER A N 1
ATOM 1507 C CA . SER A 1 191 ? 21.403 12.385 60.098 1.00 17.46 191 SER A CA 1
ATOM 1508 C C . SER A 1 191 ? 21.817 13.080 58.772 1.00 18.46 191 SER A C 1
ATOM 1509 O O . SER A 1 191 ? 22.919 12.825 58.221 1.00 17.94 191 SER A O 1
ATOM 1512 N N . THR A 1 192 ? 20.961 13.979 58.314 1.00 17.98 192 THR A N 1
ATOM 1513 C CA . THR A 1 192 ? 21.177 14.844 57.177 1.00 19.05 192 THR A CA 1
ATOM 1514 C C . THR A 1 192 ? 22.364 15.746 57.413 1.00 19.26 192 THR A C 1
ATOM 1515 O O . THR A 1 192 ? 23.201 15.919 56.536 1.00 18.20 192 THR A O 1
ATOM 1519 N N . MET A 1 193 ? 22.449 16.282 58.617 1.00 19.75 193 MET A N 1
ATOM 1520 C CA . MET A 1 193 ? 23.569 17.135 58.976 1.00 21.35 193 MET A CA 1
ATOM 1521 C C . MET A 1 193 ? 24.794 16.286 59.266 1.00 21.35 193 MET A C 1
ATOM 1522 O O . MET A 1 193 ? 25.902 16.620 58.863 1.00 22.00 193 MET A O 1
ATOM 1527 N N . ASN A 1 194 ? 24.590 15.188 59.980 1.00 22.93 194 ASN A N 1
ATOM 1528 C CA . ASN A 1 194 ? 25.644 14.176 60.231 1.00 23.74 194 ASN A CA 1
ATOM 1529 C C . ASN A 1 194 ? 26.377 13.778 58.944 1.00 23.26 194 ASN A C 1
ATOM 1530 O O . ASN A 1 194 ? 27.606 13.984 58.853 1.00 23.03 194 ASN A O 1
ATOM 1535 N N . GLU A 1 195 ? 25.628 13.307 57.950 1.00 22.23 195 GLU A N 1
ATOM 1536 C CA . GLU A 1 195 ? 26.186 12.972 56.599 1.00 25.09 195 GLU A CA 1
ATOM 1537 C C . GLU A 1 195 ? 26.959 14.126 56.005 1.00 23.84 195 GLU A C 1
ATOM 1538 O O . GLU A 1 195 ? 28.035 13.923 55.440 1.00 23.02 195 GLU A O 1
ATOM 1544 N N . TYR A 1 196 ? 26.390 15.339 56.120 1.00 24.29 196 TYR A N 1
ATOM 1545 C CA . TYR A 1 196 ? 26.986 16.513 55.518 1.00 23.14 196 TYR A CA 1
ATOM 1546 C C . TYR A 1 196 ? 28.421 16.798 56.067 1.00 23.73 196 TYR A C 1
ATOM 1547 O O . TYR A 1 196 ? 29.400 16.921 55.290 1.00 22.61 196 TYR A O 1
ATOM 1556 N N . TYR A 1 197 ? 28.534 16.860 57.385 1.00 22.28 197 TYR A N 1
ATOM 1557 C CA . TYR A 1 197 ? 29.741 17.293 58.049 1.00 22.57 197 TYR A CA 1
ATOM 1558 C C . TYR A 1 197 ? 30.799 16.185 58.031 1.00 25.29 197 TYR A C 1
ATOM 1559 O O . TYR A 1 197 ? 32.010 16.465 57.917 1.00 24.97 197 TYR A O 1
ATOM 1568 N N . ARG A 1 198 ? 30.324 14.932 58.068 1.00 27.15 198 ARG A N 1
ATOM 1569 C CA . ARG A 1 198 ? 31.184 13.773 57.920 1.00 29.04 198 ARG A CA 1
ATOM 1570 C C . ARG A 1 198 ? 31.882 13.740 56.550 1.00 31.97 198 ARG A C 1
ATOM 1571 O O . ARG A 1 198 ? 33.073 13.403 56.468 1.00 32.72 198 ARG A O 1
ATOM 1579 N N . GLN A 1 199 ? 31.141 14.054 55.489 1.00 35.23 199 GLN A N 1
ATOM 1580 C CA . GLN A 1 199 ? 31.743 14.151 54.142 1.00 39.53 199 GLN A CA 1
ATOM 1581 C C . GLN A 1 199 ? 32.779 15.301 54.006 1.00 37.89 199 GLN A C 1
ATOM 1582 O O . GLN A 1 199 ? 33.602 15.229 53.138 1.00 40.12 199 GLN A O 1
ATOM 1588 N N . ARG A 1 200 ? 32.765 16.317 54.863 1.00 34.34 200 ARG A N 1
ATOM 1589 C CA . ARG A 1 200 ? 33.750 17.401 54.792 1.00 39.24 200 ARG A CA 1
ATOM 1590 C C . ARG A 1 200 ? 34.855 17.366 55.858 1.00 41.00 200 ARG A C 1
ATOM 1591 O O . ARG A 1 200 ? 35.616 18.323 56.006 1.00 39.42 200 ARG A O 1
ATOM 1599 N N . ASN A 1 201 ? 34.939 16.276 56.609 1.00 42.20 201 ASN A N 1
ATOM 1600 C CA . ASN A 1 201 ? 35.823 16.216 57.776 1.00 42.04 201 ASN A CA 1
ATOM 1601 C C . ASN A 1 201 ? 36.026 14.748 58.165 1.00 42.03 201 ASN A C 1
ATOM 1602 O O . ASN A 1 201 ? 35.251 14.157 58.921 1.00 44.80 201 ASN A O 1
ATOM 1607 N N . CYS A 1 202 ? 37.071 14.158 57.613 1.00 44.20 202 CYS A N 1
ATOM 1608 C CA . CYS A 1 202 ? 37.385 12.737 57.790 1.00 47.42 202 CYS A CA 1
ATOM 1609 C C . CYS A 1 202 ? 37.550 12.304 59.267 1.00 40.29 202 CYS A C 1
ATOM 1610 O O . CYS A 1 202 ? 37.496 11.142 59.565 1.00 41.11 202 CYS A O 1
ATOM 1613 N N . ASN A 1 203 ? 37.771 13.242 60.171 1.00 35.26 203 ASN A N 1
ATOM 1614 C CA . ASN A 1 203 ? 37.882 12.942 61.614 1.00 35.21 203 ASN A CA 1
ATOM 1615 C C . ASN A 1 203 ? 36.558 12.598 62.355 1.00 33.26 203 ASN A C 1
ATOM 1616 O O . ASN A 1 203 ? 36.580 12.138 63.505 1.00 32.30 203 ASN A O 1
ATOM 1621 N N . LEU A 1 204 ? 35.423 12.850 61.698 1.00 31.01 204 LEU A N 1
ATOM 1622 C CA . LEU A 1 204 ? 34.084 12.740 62.298 1.00 29.72 204 LEU A CA 1
ATOM 1623 C C . LEU A 1 204 ? 33.477 11.396 61.947 1.00 29.58 204 LEU A C 1
ATOM 1624 O O . LEU A 1 204 ? 33.599 10.909 60.811 1.00 26.06 204 LEU A O 1
ATOM 1629 N N . THR A 1 205 ? 32.813 10.790 62.920 1.00 28.31 205 THR A N 1
ATOM 1630 C CA . THR A 1 205 ? 32.159 9.502 62.680 1.00 27.44 205 THR A CA 1
ATOM 1631 C C . THR A 1 205 ? 30.818 9.458 63.317 1.00 25.20 205 THR A C 1
ATOM 1632 O O . THR A 1 205 ? 30.502 10.297 64.166 1.00 27.12 205 THR A O 1
ATOM 1636 N N . GLN A 1 206 ? 30.032 8.468 62.900 1.00 25.17 206 GLN A N 1
ATOM 1637 C CA . GLN A 1 206 ? 28.677 8.289 63.416 1.00 26.71 206 GLN A CA 1
ATOM 1638 C C . GLN A 1 206 ? 28.695 7.205 64.475 1.00 24.34 206 GLN A C 1
ATOM 1639 O O . GLN A 1 206 ? 29.251 6.161 64.215 1.00 23.10 206 GLN A O 1
ATOM 1645 N N . ILE A 1 207 ? 28.109 7.455 65.650 1.00 22.89 207 ILE A N 1
ATOM 1646 C CA . ILE A 1 207 ? 27.990 6.430 66.705 1.00 21.59 207 ILE A CA 1
ATOM 1647 C C . ILE A 1 207 ? 26.642 5.652 66.552 1.00 19.61 207 ILE A C 1
ATOM 1648 O O . ILE A 1 207 ? 25.567 6.224 66.739 1.00 19.18 207 ILE A O 1
ATOM 1653 N N . GLY A 1 208 ? 26.690 4.356 66.265 1.00 18.29 208 GLY A N 1
ATOM 1654 C CA . GLY A 1 208 ? 25.491 3.557 66.127 1.00 19.26 208 GLY A CA 1
ATOM 1655 C C . GLY A 1 208 ? 24.586 4.003 64.948 1.00 20.31 208 GLY A C 1
ATOM 1656 O O . GLY A 1 208 ? 25.031 4.684 64.026 1.00 22.17 208 GLY A O 1
ATOM 1657 N N . GLY A 1 209 ? 23.323 3.627 65.007 1.00 19.28 209 GLY A N 1
ATOM 1658 C CA . GLY A 1 209 ? 22.393 3.929 63.970 1.00 21.70 209 GLY A CA 1
ATOM 1659 C C . GLY A 1 209 ? 21.513 5.118 64.271 1.00 21.75 209 GLY A C 1
ATOM 1660 O O . GLY A 1 209 ? 21.831 5.953 65.134 1.00 24.11 209 GLY A O 1
ATOM 1661 N N . LEU A 1 210 ? 20.409 5.188 63.556 1.00 20.59 210 LEU A N 1
ATOM 1662 C CA . LEU A 1 210 ? 19.437 6.292 63.684 1.00 20.54 210 LEU A CA 1
ATOM 1663 C C . LEU A 1 210 ? 18.464 5.965 64.758 1.00 19.80 210 LEU A C 1
ATOM 1664 O O . LEU A 1 210 ? 18.002 4.797 64.843 1.00 20.86 210 LEU A O 1
ATOM 1669 N N . LEU A 1 211 ? 18.063 6.960 65.537 1.00 18.56 211 LEU A N 1
ATOM 1670 C CA . LEU A 1 211 ? 17.150 6.696 66.666 1.00 19.27 211 LEU A CA 1
ATOM 1671 C C . LEU A 1 211 ? 15.682 6.851 66.352 1.00 19.39 211 LEU A C 1
ATOM 1672 O O . LEU A 1 211 ? 14.854 6.537 67.199 1.00 21.14 211 LEU A O 1
ATOM 1677 N N . ASP A 1 212 ? 15.335 7.305 65.153 1.00 18.69 212 ASP A N 1
ATOM 1678 C CA . ASP A 1 212 ? 13.930 7.455 64.753 1.00 18.38 212 ASP A CA 1
ATOM 1679 C C . ASP A 1 212 ? 13.923 7.685 63.248 1.00 19.48 212 ASP A C 1
ATOM 1680 O O . ASP A 1 212 ? 14.994 7.644 62.634 1.00 18.50 212 ASP A O 1
ATOM 1685 N N A THR A 1 213 ? 12.747 7.908 62.676 0.50 20.27 213 THR A N 1
ATOM 1686 N N B THR A 1 213 ? 12.747 7.824 62.652 0.50 19.51 213 THR A N 1
ATOM 1687 C CA A THR A 1 213 ? 12.604 8.207 61.240 0.50 22.34 213 THR A CA 1
ATOM 1688 C CA B THR A 1 213 ? 12.660 8.235 61.238 0.50 20.86 213 THR A CA 1
ATOM 1689 C C A THR A 1 213 ? 11.597 9.348 61.086 0.50 22.99 213 THR A C 1
ATOM 1690 C C B THR A 1 213 ? 11.624 9.357 61.113 0.50 22.07 213 THR A C 1
ATOM 1691 O O A THR A 1 213 ? 10.466 9.255 61.582 0.50 24.25 213 THR A O 1
ATOM 1692 O O B THR A 1 213 ? 10.513 9.264 61.659 0.50 22.96 213 THR A O 1
ATOM 1699 N N . LYS A 1 214 ? 12.019 10.434 60.431 1.00 22.81 214 LYS A N 1
ATOM 1700 C CA . LYS A 1 214 ? 11.221 11.637 60.312 1.00 20.49 214 LYS A CA 1
ATOM 1701 C C . LYS A 1 214 ? 11.367 12.204 58.924 1.00 17.87 214 LYS A C 1
ATOM 1702 O O . LYS A 1 214 ? 12.099 11.655 58.112 1.00 15.08 214 LYS A O 1
ATOM 1708 N N . GLY A 1 215 ? 10.646 13.307 58.723 1.00 16.87 215 GLY A N 1
ATOM 1709 C CA . GLY A 1 215 ? 10.600 14.076 57.500 1.00 17.54 215 GLY A CA 1
ATOM 1710 C C . GLY A 1 215 ? 10.807 15.593 57.746 1.00 16.51 215 GLY A C 1
ATOM 1711 O O . GLY A 1 215 ? 10.583 16.095 58.865 1.00 17.36 215 GLY A O 1
ATOM 1712 N N . TYR A 1 216 ? 11.366 16.271 56.760 1.00 16.29 216 TYR A N 1
ATOM 1713 C CA . TYR A 1 216 ? 11.382 17.752 56.679 1.00 16.93 216 TYR A CA 1
ATOM 1714 C C . TYR A 1 216 ? 10.214 18.087 55.743 1.00 19.37 216 TYR A C 1
ATOM 1715 O O . TYR A 1 216 ? 9.908 17.319 54.803 1.00 18.87 216 TYR A O 1
ATOM 1724 N N . GLY A 1 217 ? 9.585 19.232 55.983 1.00 17.94 217 GLY A N 1
ATOM 1725 C CA . GLY A 1 217 ? 8.494 19.685 55.170 1.00 18.90 217 GLY A CA 1
ATOM 1726 C C . GLY A 1 217 ? 8.393 21.188 55.093 1.00 18.13 217 GLY A C 1
ATOM 1727 O O . GLY A 1 217 ? 8.831 21.930 55.983 1.00 18.80 217 GLY A O 1
ATOM 1728 N N . ILE A 1 218 ? 7.818 21.643 53.989 1.00 17.49 218 ILE A N 1
ATOM 1729 C CA . ILE A 1 218 ? 7.511 23.046 53.844 1.00 16.94 218 ILE A CA 1
ATOM 1730 C C . ILE A 1 218 ? 6.417 23.333 54.839 1.00 18.10 218 ILE A C 1
ATOM 1731 O O . ILE A 1 218 ? 5.310 22.750 54.746 1.00 18.95 218 ILE A O 1
ATOM 1736 N N . GLY A 1 219 ? 6.696 24.262 55.758 1.00 19.03 219 GLY A N 1
ATOM 1737 C CA . GLY A 1 219 ? 5.682 24.789 56.720 1.00 19.60 219 GLY A CA 1
ATOM 1738 C C . GLY A 1 219 ? 4.781 25.891 56.143 1.00 19.61 219 GLY A C 1
ATOM 1739 O O . GLY A 1 219 ? 5.239 26.754 55.394 1.00 18.69 219 GLY A O 1
ATOM 1740 N N . MET A 1 220 ? 3.491 25.830 56.481 1.00 18.18 220 MET A N 1
ATOM 1741 C CA . MET A 1 220 ? 2.516 26.765 56.015 1.00 19.52 220 MET A CA 1
ATOM 1742 C C . MET A 1 220 ? 1.521 27.044 57.126 1.00 18.88 220 MET A C 1
ATOM 1743 O O . MET A 1 220 ? 1.398 26.222 58.062 1.00 17.38 220 MET A O 1
ATOM 1748 N N . PRO A 1 221 ? 0.801 28.197 57.025 1.00 18.93 221 PRO A N 1
ATOM 1749 C CA . PRO A 1 221 ? -0.116 28.448 58.081 1.00 18.63 221 PRO A CA 1
ATOM 1750 C C . PRO A 1 221 ? -1.251 27.451 57.938 1.00 18.85 221 PRO A C 1
ATOM 1751 O O . PRO A 1 221 ? -1.546 26.981 56.796 1.00 17.07 221 PRO A O 1
ATOM 1755 N N A VAL A 1 222 ? -1.902 27.134 59.056 0.50 19.42 222 VAL A N 1
ATOM 1756 N N B VAL A 1 222 ? -1.869 27.129 59.070 0.50 19.20 222 VAL A N 1
ATOM 1757 C CA A VAL A 1 222 ? -2.975 26.146 59.057 0.50 20.59 222 VAL A CA 1
ATOM 1758 C CA B VAL A 1 222 ? -3.067 26.305 59.136 0.50 20.13 222 VAL A CA 1
ATOM 1759 C C A VAL A 1 222 ? -4.144 26.602 58.219 0.50 21.58 222 VAL A C 1
ATOM 1760 C C B VAL A 1 222 ? -4.071 26.694 58.079 0.50 21.14 222 VAL A C 1
ATOM 1761 O O A VAL A 1 222 ? -4.649 27.679 58.397 0.50 23.82 222 VAL A O 1
ATOM 1762 O O B VAL A 1 222 ? -4.354 27.858 57.914 0.50 23.15 222 VAL A O 1
ATOM 1769 N N . GLY A 1 223 ? -4.579 25.732 57.333 1.00 22.93 223 GLY A N 1
ATOM 1770 C CA . GLY A 1 223 ? -5.617 26.027 56.337 1.00 23.24 223 GLY A CA 1
ATOM 1771 C C . GLY A 1 223 ? -5.044 26.647 55.080 1.00 22.54 223 GLY A C 1
ATOM 1772 O O . GLY A 1 223 ? -5.798 27.188 54.272 1.00 22.36 223 GLY A O 1
ATOM 1773 N N . SER A 1 224 ? -3.726 26.610 54.887 1.00 18.04 224 SER A N 1
ATOM 1774 C CA . SER A 1 224 ? -3.186 27.336 53.750 1.00 18.23 224 SER A CA 1
ATOM 1775 C C . SER A 1 224 ? -3.757 26.879 52.389 1.00 18.14 224 SER A C 1
ATOM 1776 O O . SER A 1 224 ? -3.764 25.728 52.103 1.00 18.63 224 SER A O 1
ATOM 1779 N N . VAL A 1 225 ? -4.214 27.826 51.573 1.00 22.36 225 VAL A N 1
ATOM 1780 C CA . VAL A 1 225 ? -4.661 27.574 50.198 1.00 22.14 225 VAL A CA 1
ATOM 1781 C C . VAL A 1 225 ? -3.582 26.996 49.285 1.00 21.28 225 VAL A C 1
ATOM 1782 O O . VAL A 1 225 ? -3.904 26.396 48.258 1.00 23.19 225 VAL A O 1
ATOM 1786 N N . PHE A 1 226 ? -2.315 27.138 49.652 1.00 22.18 226 PHE A N 1
ATOM 1787 C CA . PHE A 1 226 ? -1.211 26.755 48.771 1.00 23.43 226 PHE A CA 1
ATOM 1788 C C . PHE A 1 226 ? -0.780 25.285 48.984 1.00 24.15 226 PHE A C 1
ATOM 1789 O O . PHE A 1 226 ? -0.108 24.737 48.129 1.00 22.17 226 PHE A O 1
ATOM 1797 N N . ARG A 1 227 ? -1.211 24.660 50.089 1.00 22.69 227 ARG A N 1
ATOM 1798 C 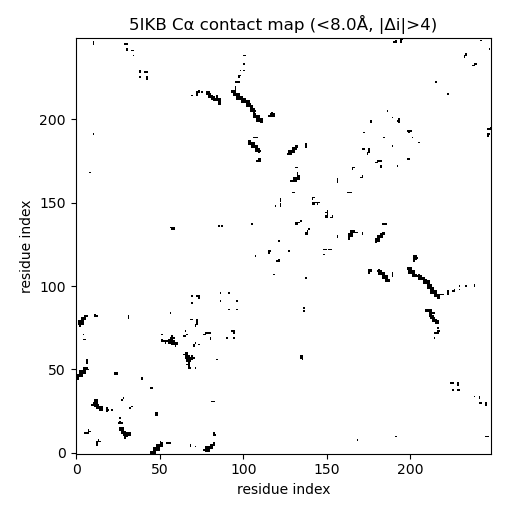CA . ARG A 1 227 ? -0.825 23.279 50.408 1.00 23.91 227 ARG A CA 1
ATOM 1799 C C . ARG A 1 227 ? -1.094 22.261 49.312 1.00 21.81 227 ARG A C 1
ATOM 1800 O O . ARG A 1 227 ? -0.222 21.524 49.004 1.00 20.29 227 ARG A O 1
ATOM 1808 N N A ASP A 1 228 ? -2.310 22.236 48.768 0.50 21.49 228 ASP A N 1
ATOM 1809 N N B ASP A 1 228 ? -2.298 22.223 48.759 0.50 22.08 228 ASP A N 1
ATOM 1810 C CA A ASP A 1 228 ? -2.694 21.261 47.728 0.50 21.13 228 ASP A CA 1
ATOM 1811 C CA B ASP A 1 228 ? -2.611 21.187 47.776 0.50 22.18 228 ASP A CA 1
ATOM 1812 C C A ASP A 1 228 ? -1.715 21.247 46.544 0.50 20.34 228 ASP A C 1
ATOM 1813 C C B ASP A 1 228 ? -1.693 21.232 46.536 0.50 20.86 228 ASP A C 1
ATOM 1814 O O A ASP A 1 228 ? -1.156 20.210 46.216 0.50 20.26 228 ASP A O 1
ATOM 1815 O O B ASP A 1 228 ? -1.141 20.207 46.163 0.50 20.67 228 ASP A O 1
ATOM 1824 N N . GLU A 1 229 ? -1.484 22.401 45.945 1.00 21.18 229 GLU A N 1
ATOM 1825 C CA . GLU A 1 229 ? -0.677 22.488 44.714 1.00 20.35 229 GLU A CA 1
ATOM 1826 C C . GLU A 1 229 ? 0.810 22.205 45.008 1.00 20.60 229 GLU A C 1
ATOM 1827 O O . GLU A 1 229 ? 1.520 21.671 44.168 1.00 19.91 229 GLU A O 1
ATOM 1833 N N . PHE A 1 230 ? 1.260 22.504 46.238 1.00 22.13 230 PHE A N 1
ATOM 1834 C CA . PHE A 1 230 ? 2.664 22.255 46.623 1.00 19.15 230 PHE A CA 1
ATOM 1835 C C . PHE A 1 230 ? 2.876 20.758 46.802 1.00 17.84 230 PHE A C 1
ATOM 1836 O O . PHE A 1 230 ? 3.869 20.199 46.335 1.00 17.92 230 PHE A O 1
ATOM 1844 N N . ASP A 1 231 ? 1.894 20.085 47.394 1.00 16.57 231 ASP A N 1
ATOM 1845 C CA . ASP A 1 231 ? 1.885 18.641 47.425 1.00 16.39 231 ASP A CA 1
ATOM 1846 C C . ASP A 1 231 ? 1.931 18.018 46.011 1.00 17.53 231 ASP A C 1
ATOM 1847 O O . ASP A 1 231 ? 2.721 17.091 45.782 1.00 16.20 231 ASP A O 1
ATOM 1852 N N . LEU A 1 232 ? 1.171 18.565 45.075 1.00 17.70 232 LEU A N 1
ATOM 1853 C CA . LEU A 1 232 ? 1.176 18.086 43.694 1.00 19.97 232 LEU A CA 1
ATOM 1854 C C . LEU A 1 232 ? 2.521 18.295 43.053 1.00 19.67 232 LEU A C 1
ATOM 1855 O O . LEU A 1 232 ? 3.056 17.347 42.508 1.00 19.55 232 LEU A O 1
ATOM 1860 N N . ALA A 1 233 ? 3.134 19.475 43.224 1.00 19.52 233 ALA A N 1
ATOM 1861 C CA . ALA A 1 233 ? 4.477 19.671 42.687 1.00 18.18 233 ALA A CA 1
ATOM 1862 C C . ALA A 1 233 ? 5.616 18.827 43.322 1.00 19.31 233 ALA A C 1
ATOM 1863 O O . ALA A 1 233 ? 6.557 18.403 42.613 1.00 16.84 233 ALA A O 1
ATOM 1865 N N . ILE A 1 234 ? 5.587 18.651 44.649 1.00 18.52 234 ILE A N 1
ATOM 1866 C CA . ILE A 1 234 ? 6.576 17.863 45.353 1.00 18.98 234 ILE A CA 1
ATOM 1867 C C . ILE A 1 234 ? 6.547 16.407 44.883 1.00 19.44 234 ILE A C 1
ATOM 1868 O O . ILE A 1 234 ? 7.573 15.804 44.627 1.00 20.01 234 ILE A O 1
ATOM 1873 N N . LEU A 1 235 ? 5.356 15.847 44.759 1.00 21.12 235 LEU A N 1
ATOM 1874 C CA . LEU A 1 235 ? 5.151 14.5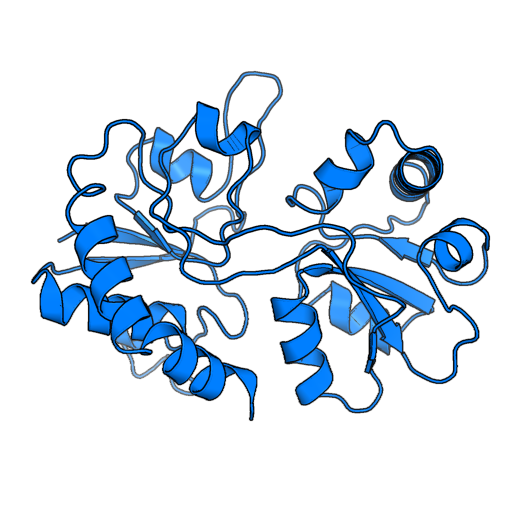25 44.161 1.00 23.86 235 LEU A CA 1
ATOM 1875 C C . LEU A 1 235 ? 5.717 14.378 42.753 1.00 23.91 235 LEU A C 1
ATOM 1876 O O . LEU A 1 235 ? 6.462 13.456 42.492 1.00 18.91 235 LEU A O 1
ATOM 1881 N N . GLN A 1 236 ? 5.380 15.289 41.843 1.00 25.98 236 GLN A N 1
ATOM 1882 C CA . GLN A 1 236 ? 6.052 15.301 40.536 1.00 25.41 236 GLN A CA 1
ATOM 1883 C C . GLN A 1 236 ? 7.578 15.379 40.692 1.00 23.18 236 GLN A C 1
ATOM 1884 O O . GLN A 1 236 ? 8.284 14.687 39.976 1.00 23.08 236 GLN A O 1
ATOM 1890 N N . LEU A 1 237 ? 8.084 16.173 41.624 1.00 23.06 237 LEU A N 1
ATOM 1891 C CA . LEU A 1 237 ? 9.557 16.275 41.794 1.00 24.02 237 LEU A CA 1
ATOM 1892 C C . LEU A 1 237 ? 10.126 14.939 42.279 1.00 25.98 237 LEU A C 1
ATOM 1893 O O . LEU A 1 237 ? 11.179 14.505 41.818 1.00 20.95 237 LEU A O 1
ATOM 1898 N N . GLN A 1 238 ? 9.418 14.335 43.228 1.00 28.12 238 GLN A N 1
ATOM 1899 C CA . GLN A 1 238 ? 9.768 13.041 43.791 1.00 30.36 238 GLN A CA 1
ATOM 1900 C C . GLN A 1 238 ? 9.774 11.975 42.715 1.00 29.51 238 GLN A C 1
ATOM 1901 O O . GLN A 1 238 ? 10.716 11.191 42.659 1.00 29.37 238 GLN A O 1
ATOM 1907 N N . GLU A 1 239 ? 8.771 11.974 41.847 1.00 27.45 239 GLU A N 1
ATOM 1908 C CA . GLU A 1 239 ? 8.615 10.901 40.915 1.00 33.98 239 GLU A CA 1
ATOM 1909 C C . GLU A 1 239 ? 9.538 11.083 39.731 1.00 32.70 239 GLU A C 1
ATOM 1910 O O . GLU A 1 239 ? 9.926 10.111 39.123 1.00 35.28 239 GLU A O 1
ATOM 1916 N N . ASN A 1 240 ? 10.008 12.300 39.494 1.00 32.02 240 ASN A N 1
ATOM 1917 C CA . ASN A 1 240 ? 11.093 12.508 38.531 1.00 33.38 240 ASN A CA 1
ATOM 1918 C C . ASN A 1 240 ? 12.539 12.473 39.102 1.00 30.26 240 ASN A C 1
ATOM 1919 O O . ASN A 1 240 ? 13.491 12.831 38.403 1.00 29.44 240 ASN A O 1
ATOM 1924 N N . ASN A 1 241 ? 12.676 12.045 40.354 1.00 26.46 241 ASN A N 1
ATOM 1925 C CA . ASN A 1 241 ? 13.938 11.984 41.081 1.00 27.47 241 ASN A CA 1
ATOM 1926 C C . ASN A 1 241 ? 14.631 13.274 41.287 1.00 23.40 241 ASN A C 1
ATOM 1927 O O . ASN A 1 241 ? 15.837 13.263 41.501 1.00 23.37 241 ASN A O 1
ATOM 1932 N N . ARG A 1 242 ? 13.904 14.392 41.245 1.00 21.66 242 ARG A N 1
ATOM 1933 C CA . ARG A 1 242 ? 14.541 15.723 41.380 1.00 20.91 242 ARG A CA 1
ATOM 1934 C C . ARG A 1 242 ? 15.078 15.966 42.791 1.00 20.14 242 ARG A C 1
ATOM 1935 O O . ARG A 1 242 ? 16.203 16.428 42.966 1.00 20.25 242 ARG A O 1
ATOM 1943 N N . LEU A 1 243 ? 14.318 15.578 43.808 1.00 21.38 243 LEU A N 1
ATOM 1944 C CA . LEU A 1 243 ? 14.721 15.831 45.205 1.00 20.83 243 LEU A CA 1
ATOM 1945 C C . LEU A 1 243 ? 15.996 15.074 45.530 1.00 22.83 243 LEU A C 1
ATOM 1946 O O . LEU A 1 243 ? 16.804 15.555 46.317 1.00 26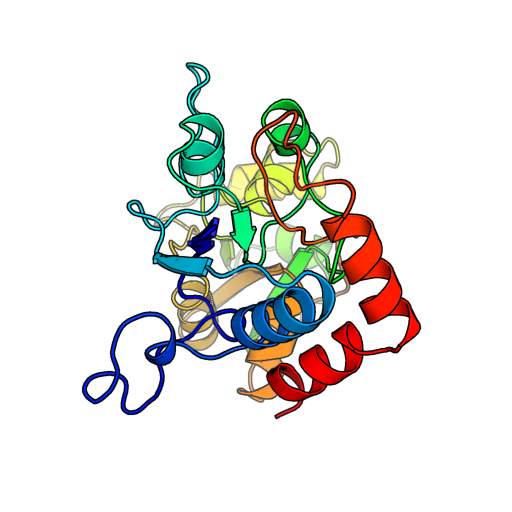.25 243 LEU A O 1
ATOM 1951 N N . GLU A 1 244 ? 16.146 13.875 44.978 1.00 23.74 244 GLU A N 1
ATOM 1952 C CA . GLU A 1 244 ? 17.363 13.068 45.129 1.00 24.96 244 GLU A CA 1
ATOM 1953 C C . GLU A 1 244 ? 18.543 13.659 44.361 1.00 21.85 244 GLU A C 1
ATOM 1954 O O . GLU A 1 244 ? 19.639 13.762 44.900 1.00 21.07 244 GLU A O 1
ATOM 1960 N N . ILE A 1 245 ? 18.342 14.063 43.114 1.00 18.60 245 ILE A N 1
ATOM 1961 C CA . ILE A 1 245 ? 19.446 14.706 42.382 1.00 20.07 245 ILE A CA 1
ATOM 1962 C C . ILE A 1 245 ? 20.011 15.907 43.127 1.00 19.03 245 ILE A C 1
ATOM 1963 O O . ILE A 1 245 ? 21.212 16.022 43.287 1.00 18.44 245 ILE A O 1
ATOM 1968 N N . LEU A 1 246 ? 19.118 16.771 43.592 1.00 20.96 246 LEU A N 1
ATOM 1969 C CA . LEU A 1 246 ? 19.460 17.986 44.351 1.00 20.61 246 LEU A CA 1
ATOM 1970 C C . LEU A 1 246 ? 20.161 17.677 45.663 1.00 19.73 246 LEU A C 1
ATOM 1971 O O . LEU A 1 246 ? 21.023 18.450 46.105 1.00 15.57 246 LEU A O 1
ATOM 1976 N N . LYS A 1 247 ? 19.790 16.558 46.279 1.00 19.33 247 LYS A N 1
ATOM 1977 C CA . LYS A 1 247 ? 20.424 16.175 47.525 1.00 22.44 247 LYS A CA 1
ATOM 1978 C C . LYS A 1 247 ? 21.879 15.738 47.244 1.00 22.43 247 LYS A C 1
ATOM 1979 O O . LYS A 1 247 ? 22.865 16.099 47.947 1.00 20.62 247 LYS A O 1
ATOM 1985 N N . ARG A 1 248 ? 22.033 15.041 46.151 1.00 26.17 248 ARG A N 1
ATOM 1986 C CA . ARG A 1 248 ? 23.363 14.624 45.769 1.00 26.26 248 ARG A CA 1
ATOM 1987 C C . ARG A 1 248 ? 24.193 15.810 45.394 1.00 21.90 248 ARG A C 1
ATOM 1988 O O . ARG A 1 248 ? 25.353 15.871 45.723 1.00 22.97 248 ARG A O 1
ATOM 1996 N N . LYS A 1 249 ? 23.619 16.756 44.691 1.00 19.55 249 LYS A N 1
ATOM 1997 C CA . LYS A 1 249 ? 24.369 17.981 44.327 1.00 20.58 249 LYS A CA 1
ATOM 1998 C C . LYS A 1 249 ? 24.957 18.701 45.581 1.00 20.95 249 LYS A C 1
ATOM 1999 O O . LYS A 1 249 ? 26.150 19.099 45.614 1.00 18.61 249 LYS A O 1
ATOM 2005 N N . TRP A 1 250 ? 24.136 18.829 46.624 1.00 20.57 250 TRP A N 1
ATOM 2006 C CA . TRP A 1 250 ? 24.533 19.548 47.816 1.00 22.06 250 TRP A CA 1
ATOM 2007 C C . TRP A 1 250 ? 25.224 18.758 48.922 1.00 22.25 250 TRP A C 1
ATOM 2008 O O . TRP A 1 250 ? 26.002 19.352 49.674 1.00 23.34 250 TRP A O 1
ATOM 2019 N N . TRP A 1 251 ? 24.999 17.439 48.973 1.00 26.24 251 TRP A N 1
ATOM 2020 C CA . TRP A 1 251 ? 25.597 16.549 49.977 1.00 27.56 251 TRP A CA 1
ATOM 2021 C C . TRP A 1 251 ? 26.918 15.866 49.552 1.00 37.96 251 TRP A C 1
ATOM 2022 O O . TRP A 1 251 ? 27.911 15.920 50.286 1.00 46.62 251 TRP A O 1
ATOM 2033 N N . GLU A 1 252 ? 26.943 15.238 48.390 1.00 43.40 252 GLU A N 1
ATOM 2034 C CA . GLU A 1 252 ? 28.071 14.356 48.012 1.00 52.70 252 GLU A CA 1
ATOM 2035 C C . GLU A 1 252 ? 29.469 14.978 47.827 1.00 54.43 252 GLU A C 1
ATOM 2036 O O . GLU A 1 252 ? 30.462 14.230 47.774 1.00 65.93 252 GLU A O 1
ATOM 2042 N N . GLY A 1 253 ? 29.568 16.300 47.737 1.00 49.82 253 GLY A N 1
ATOM 2043 C CA . GLY A 1 253 ? 30.872 16.938 47.545 1.00 53.78 253 GLY A CA 1
ATOM 2044 C C . GLY A 1 253 ? 31.885 16.669 48.656 1.00 54.98 253 GLY A C 1
ATOM 2045 O O . GLY A 1 253 ? 33.099 16.579 48.409 1.00 54.86 253 GLY A O 1
#

Foldseek 3Di:
DFEEEEADDPAAKHAPPPLVPDDWLVRIDHLQSVVVVLLCVVVVDDYTYDYWPVRDLWAADPVGQIGTPLNCQLVVVGFKYTYQRWDDPVSVVFWPWAPFLDKKFKFKKAFDDDPQAALLSVLPDDQAAEDEAPRDPQLVCLVPDPDVSSVSNNVCQVPDPPHRHDNGPVRQVVCRVPHRYMYTDIVLVLLQVCLVDVRMDIRYDGDDMTGGTMIGGPPRPCRVVSNVSSVVCVVVCNSVVSSCVRRVD

Nearest PDB structures (foldseek):
  5ikb-assembly1_A  TM=1.004E+00  e=2.859E-55  Rattus norvegicus
  3fuz-assembly1_A  TM=9.719E-01  e=2.290E-41  Homo sapiens
  3g3j-assembly1_B  TM=9.707E-01  e=3.111E-41  Rattus norvegicus
  3g3i-assembly1_A  TM=9.755E-01  e=7.342E-41  Rattus norvegicus
  6sbt-assembly1_A-2  TM=8.571E-01  e=4.915E-40  Rattus norvegicus

Solvent-accessible surface area: 12423 Å² total; per-residue (Å²): 123,11,32,0,0,2,24,74,22,46,2,1,3,35,72,55,74,112,48,140,120,65,159,28,41,78,74,11,60,0,0,0,10,21,0,3,105,25,0,15,116,58,34,187,29,110,37,79,3,123,67,10,73,78,47,53,48,4,50,68,84,120,120,56,72,27,35,4,0,0,12,26,0,82,61,200,133,5,44,0,0,1,2,4,0,4,32,25,74,82,10,92,175,41,1,27,21,5,94,63,8,15,97,4,0,0,0,0,0,9,84,124,84,32,115,16,124,34,15,67,65,0,9,104,50,132,78,16,42,5,0,3,52,111,9,20,15,9,12,39,54,1,79,100,24,226,133,133,18,21,67,118,0,38,96,57,1,156,78,72,153,106,61,0,27,0,172,46,7,90,74,0,11,50,50,0,60,126,44,61,0,0,0,1,10,18,10,1,15,0,50,8,18,72,81,158,53,103,85,5,38,59,5,35,46,98,37,36,112,40,10,0,0,0,0,0,28,109,60,23,132,65,102,103,59,0,19,117,1,1,57,84,6,100,144,83,84,85,16,92,78,10,49,134,127,44,10,93,91

B-factor: mean 27.23, std 11.33, range [11.93, 85.0]

CATH classification: 3.40.190.10 (+1 more: 3.40.190.10)

InterPro domains:
  IPR001320 Ionotropic glutamate receptor, C-terminal [PF00060] (547-816)
  IPR001320 Ionotropic glutamate receptor, C-terminal [SM00079] (417-786)
  IPR001508 Ionotropic glutamate receptor, metazoa [PR00177] (461-489)
  IPR001508 Ionotropic glutamate receptor, metazoa [PR00177] (547-572)
  IPR001508 Ionotropic glutamate receptor, metazoa [PR00177] (620-647)
  IPR001508 Ionotropic glutamate receptor, metazoa [PR00177] (805-829)
  IPR001828 Receptor, ligand binding region [PF01094] (42-383)
  IPR015683 Ionotropic glutamate receptor [PTHR18966] (80-831)
  IPR019594 Ionotropic glutamate receptor, L-glutamate and glycine-binding domain [PF10613] (417-528)
  IPR019594 Ionotropic glutamate receptor, L-glutamate and glycine-binding domain [SM00918] (427-491)
  IPR028082 Periplasmic binding protein-like I [SSF53822] (20-394)

Radius of gyration: 18.43 Å; Cα contacts (8 Å, |Δi|>4): 455; chains: 1; bounding box: 45×40×47 Å

GO terms:
  GO:0004970 glutamate-gated receptor activity (F, IDA)
  GO:0043195 terminal bouton (C, IDA)
  GO:0043204 perikaryon (C, IDA)
  GO:0030424 axon (C, IDA)
  GO:0030425 dendrite (C, IDA)
  GO:0004970 glutamate-gated receptor activity (F, TAS)
  GO:0008328 ionotropic glutamate receptor complex (C, TAS)
  GO:0015277 kainate selective glutamate receptor activity (F, TAS)
  GO:0006811 monoatomic ion transport (P, TAS)
  GO:0007268 chemical synaptic transmission (P, TAS)
  GO:0098978 glutamatergic synapse (C, IDA)
  GO:0042734 presynaptic membrane (C, IDA)

Sequence (249 aa):
TLVVTTILENPYLMLKGNHQDMEGNDRYEGFCVDMLKELAEILRFNYKIRLVGDGVYGVPEANGTWTGMVGELIARKADLAVAGLTITAEREKVIDFSKPFMTTLGISILYRKGTPIESVDDLADQTAIEYGTIHGGSSSMTFFQNSRYQTYQRMWNYMYSSKQPSVFVKSTEEEGIARVLNSNYAFLLESTMNEYYRQRNCNLTQIGGLLDTTKGYGIGMPVVGSVFRDDEFDLAILQLQENNRLEILKRKWWEG

Organism: Rattus norvegicus (NCBI:txid10116)

=== Feature glossary ===
Feature key, reading from the visual/contextual features back to the raw sequence:

Rendered structure images. Structure images are PyMOL renders from six orthogonal camera directions. Cartoon representation draws helices as coils and strands as arrows; sticks shows the backbone as bonds; surface shows the solvent-excluded envelope. Rainbow coloring maps sequence position to hue (blue→red, N→C); chain coloring assigns a distinct color per polypeptide.

Contact-map, Ramachandran, and PAE plots. Three diagnostic plots accompany the record. The Cα contact map visualizes the tertiary structure as a 2D adjacency matrix (8 Å cutoff, sequence-local contacts suppressed). The Ramachandran plot shows the distribution of backbone (φ, ψ) torsions, with points in the α and β basins reflecting secondary structure content. The PAE plot shows AlphaFold's inter-residue confidence as a color matrix.

InterPro / GO / CATH / organism. The annotation block draws on four external resources. InterPro: which protein families and domains the sequence belongs to. GO: standardized terms for what the protein does, what process it participates in, and where in the cell it acts. CATH: which structural fold it has in the CATH hierarchy. Organism: the species of origin.

Nearest PDB structures. Structural nearest neighbors (via Foldseek easy-search vs the PDB). Reported per hit: target PDB id, E-value, and alignment TM-score. A TM-score above ~0.5 is the conventional threshold for 'same fold'.

Predicted aligned error. Predicted aligned error is AlphaFold's pairwise confidence. Unlike pLDDT (per-residue), PAE is per-residue-pair and captures whether two parts of the structure are correctly placed relative to each other. Units are ångströms of expected positional error.

Solvent-accessible surface area. SASA measures how much of the protein is reachable by solvent. It is computed by rolling a water-sized probe over the atomic surface and summing the exposed area (Å²). Per-residue SASA distinguishes core (buried, low SASA) from surface (exposed, high SASA) residues; total SASA is a whole-molecule size measure.

B-factor. Crystallographic B-factors measure how much each atom's electron density is smeared out, in Å². They rise in mobile loops and surface residues and fall in the buried interior. In AlphaFold models this column is repurposed to hold pLDDT instead.

pLDDT. For AlphaFold models, the B-factor field carries pLDDT — the model's own estimate of local accuracy on a 0–100 scale. Regions with pLDDT<50 should be treated as essentially unmodeled; they often correspond to intrinsically disordered segments.

Backbone torsions (φ/ψ). φ (phi) and ψ (psi) are the two rotatable backbone dihedrals per residue: φ is the C(i-1)–N–Cα–C torsion, ψ is the N–Cα–C–N(i+1) torsion, both in degrees on (−180°, 180°]. α-helical residues cluster near (−60°, −45°); β-strand residues near (−120°, +130°). A Ramachandran plot is simply a scatter of (φ, ψ) for every residue.

Radius of gyration, Cα contacts, bounding box. Radius of gyration (Rg) is the root-mean-square distance of Cα atoms from their centroid — a single number for overall size and compactness. A globular domain of N residues has Rg ≈ 2.2·N^0.38 Å; an extended or disordered chain has a much larger Rg. The Cα contact count is the number of residue pairs whose Cα atoms are within 8 Å and are more than four positions apart in sequence — a standard proxy for tertiary packing density. The bounding box is the smallest axis-aligned box enclosing all Cα atoms.

Secondary structure (3-state, P-SEA). Three-state secondary structure (P-SEA) collapses the eight DSSP classes into helix (a), strand (b), and coil (c). P-SEA assigns these from Cα geometry alone — distances and angles — without requiring backbone oxygens, so it works on any Cα trace.

Secondary structure (8-state, DSSP). Secondary structure is the local, repeating backbone conformation. DSSP classifies it into eight states by reading the hydrogen-bond network: three helix types (H, G, I), two β types (E, B), two non-regular types (T, S), and unstructured coil (-).

Foldseek 3Di. The Foldseek 3Di string encodes local tertiary geometry as a 20-letter alphabet — one character per residue — derived from the relative positions of nearby Cα atoms. Unlike the amino-acid sequence, 3Di is a direct function of the 3D structure, so two proteins with the same fold have similar 3Di strings even at low sequence identity.

mmCIF coordinates. Structure coordinates are given as an mmCIF _atom_site loop: one row per atom with element, residue name, chain id, sequence number, and x/y/z position in Å. Only the four main-chain atoms per residue are included here; side chains are omitted to keep the record compact.

Sequence. This is the polypeptide sequence — one letter per residue, N-terminus first. Length ranges from a few dozen residues for small domains to over a thousand for large multi-domain proteins.